Protein AF-A0A8J7NET3-F1 (afdb_monomer)

Structure (mmCIF, N/CA/C/O backbone):
data_AF-A0A8J7NET3-F1
#
_entry.id   AF-A0A8J7NET3-F1
#
loop_
_atom_site.group_PDB
_atom_site.id
_atom_site.type_symbol
_atom_site.label_atom_id
_atom_site.label_alt_id
_atom_site.label_comp_id
_atom_site.label_asym_id
_atom_site.label_entity_id
_atom_site.label_seq_id
_atom_site.pdbx_PDB_ins_code
_atom_site.Cartn_x
_atom_site.Cartn_y
_atom_site.Cartn_z
_atom_site.occupancy
_atom_site.B_iso_or_equiv
_atom_site.auth_seq_id
_atom_site.auth_comp_id
_atom_site.auth_asym_id
_atom_site.auth_atom_id
_atom_site.pdbx_PDB_model_num
ATOM 1 N N . MET A 1 1 ? -9.727 -15.137 14.826 1.00 57.31 1 MET A N 1
ATOM 2 C CA . MET A 1 1 ? -10.009 -14.041 15.788 1.00 57.31 1 MET A CA 1
ATOM 3 C C . MET A 1 1 ? -9.119 -14.088 17.029 1.00 57.31 1 MET A C 1
ATOM 5 O O . MET A 1 1 ? -8.784 -13.017 17.513 1.00 57.31 1 MET A O 1
ATOM 9 N N . SER A 1 2 ? -8.706 -15.264 17.526 1.00 64.56 2 SER A N 1
ATOM 10 C CA . SER A 1 2 ? -7.810 -15.388 18.693 1.00 64.56 2 SER A CA 1
ATOM 11 C C . SER A 1 2 ? -6.452 -14.696 18.502 1.00 64.56 2 SER A C 1
ATOM 13 O O . SER A 1 2 ? -6.032 -13.952 19.378 1.00 64.56 2 SER A O 1
ATOM 15 N N . GLU A 1 3 ? -5.810 -14.850 17.340 1.00 82.19 3 GLU A N 1
ATOM 16 C CA . GLU A 1 3 ? -4.492 -14.241 17.078 1.00 82.19 3 GLU A CA 1
ATOM 17 C C . GLU A 1 3 ? -4.538 -12.711 16.976 1.00 82.19 3 GLU A C 1
ATOM 19 O O . GLU A 1 3 ? -3.728 -12.021 17.588 1.00 82.19 3 GLU A O 1
ATOM 24 N N . LEU A 1 4 ? -5.524 -12.154 16.263 1.00 88.38 4 LEU A N 1
ATOM 25 C CA . LEU A 1 4 ? -5.682 -10.699 16.177 1.00 88.38 4 LEU A CA 1
ATOM 26 C C . LEU A 1 4 ? -6.038 -10.080 17.537 1.00 88.38 4 LEU A C 1
ATOM 28 O O . LEU A 1 4 ? -5.576 -8.988 17.847 1.00 88.38 4 LEU A O 1
ATOM 32 N N . GLY A 1 5 ? -6.819 -10.781 18.366 1.00 89.12 5 GLY A N 1
ATOM 33 C CA . GLY A 1 5 ? -7.100 -10.349 19.737 1.00 89.12 5 GLY A CA 1
ATOM 34 C C . GLY A 1 5 ? -5.826 -10.196 20.572 1.00 89.12 5 GLY A C 1
ATOM 35 O O . GLY A 1 5 ? -5.657 -9.175 21.234 1.00 89.12 5 GLY A O 1
ATOM 36 N N . GLU A 1 6 ? -4.901 -11.154 20.473 1.00 92.50 6 GLU A N 1
ATOM 37 C CA . GLU A 1 6 ? -3.599 -11.086 21.149 1.00 92.50 6 GLU A CA 1
ATOM 38 C C . GLU A 1 6 ? -2.708 -9.958 20.623 1.00 92.50 6 GLU A C 1
ATOM 40 O O . GLU A 1 6 ? -2.064 -9.265 21.410 1.00 92.50 6 GLU A O 1
ATOM 45 N N . LEU A 1 7 ? -2.690 -9.728 19.306 1.00 94.19 7 LEU A N 1
ATOM 46 C CA . LEU A 1 7 ? -1.947 -8.610 18.712 1.00 94.19 7 LEU A CA 1
ATOM 47 C C . LEU A 1 7 ? -2.470 -7.249 19.186 1.00 94.19 7 LEU A C 1
ATOM 49 O O . LEU A 1 7 ? -1.697 -6.297 19.290 1.00 94.19 7 LEU A O 1
ATOM 53 N N . LEU A 1 8 ? -3.772 -7.166 19.474 1.00 96.00 8 LEU A N 1
ATOM 54 C CA . LEU A 1 8 ? -4.457 -5.928 19.827 1.00 96.00 8 LEU A CA 1
ATOM 55 C C . LEU A 1 8 ? -4.594 -5.684 21.336 1.00 96.00 8 LEU A C 1
ATOM 57 O O . LEU A 1 8 ? -5.136 -4.650 21.720 1.00 96.00 8 LEU A O 1
ATOM 61 N N . LYS A 1 9 ? -4.119 -6.595 22.194 1.00 94.31 9 LYS A N 1
ATOM 62 C CA . LYS A 1 9 ? -4.358 -6.535 23.649 1.00 94.31 9 LYS A CA 1
ATOM 63 C C . LYS A 1 9 ? -3.822 -5.277 24.333 1.00 94.31 9 LYS A C 1
ATOM 65 O O . LYS A 1 9 ? -4.380 -4.852 25.339 1.00 94.31 9 LYS A O 1
ATOM 70 N N . ASP A 1 10 ? -2.778 -4.682 23.761 1.00 93.81 10 ASP A N 1
ATOM 71 C CA . ASP A 1 10 ? -2.134 -3.476 24.287 1.00 93.81 10 ASP A CA 1
ATOM 72 C C . ASP A 1 10 ? -2.813 -2.183 23.790 1.00 93.81 10 ASP A C 1
ATOM 74 O O . ASP A 1 10 ? -2.513 -1.096 24.279 1.00 93.81 10 ASP A O 1
ATOM 78 N N . TYR A 1 11 ? -3.730 -2.277 22.819 1.00 96.38 11 TYR A N 1
ATOM 79 C CA . TYR A 1 11 ? -4.387 -1.117 22.222 1.00 96.38 11 TYR A CA 1
ATOM 80 C C . TYR A 1 11 ? -5.758 -0.883 22.838 1.00 96.38 11 TYR A C 1
ATOM 82 O O . TYR A 1 11 ? -6.565 -1.796 23.035 1.00 96.38 11 TYR A O 1
ATOM 90 N N . LYS A 1 12 ? -6.060 0.391 23.086 1.00 92.38 12 LYS A N 1
ATOM 91 C CA . LYS A 1 12 ? -7.356 0.800 23.616 1.00 92.38 12 LYS A CA 1
ATOM 92 C C . LYS A 1 12 ? -8.470 0.415 22.641 1.00 92.38 12 LYS A C 1
ATOM 94 O O . LYS A 1 12 ? -8.508 0.885 21.503 1.00 92.38 12 LYS A O 1
ATOM 99 N N . LYS A 1 13 ? -9.405 -0.394 23.137 1.00 94.50 13 LYS A N 1
ATOM 100 C CA . LYS A 1 13 ? -10.637 -0.757 22.440 1.00 94.50 13 LYS A CA 1
ATOM 101 C C . LYS A 1 13 ? -11.716 0.300 22.678 1.00 94.50 13 LYS A C 1
ATOM 103 O O . LYS A 1 13 ? -12.070 0.598 23.816 1.00 94.50 13 LYS A O 1
ATOM 108 N N . GLU A 1 14 ? -12.261 0.826 21.595 1.00 94.88 14 GLU A N 1
ATOM 109 C CA . GLU A 1 14 ? -13.412 1.726 21.542 1.00 94.88 14 GLU A CA 1
ATOM 110 C C . GLU A 1 14 ? -14.514 1.104 20.656 1.00 94.88 14 GLU A C 1
ATOM 112 O O . GLU A 1 14 ? -14.399 -0.034 20.194 1.00 94.88 14 GLU A O 1
ATOM 117 N N . GLY A 1 15 ? -15.596 1.845 20.404 1.00 93.56 15 GLY A N 1
ATOM 118 C CA . GLY A 1 15 ? -16.662 1.421 19.494 1.00 93.56 15 GLY A CA 1
ATOM 119 C C . GLY A 1 15 ? -17.705 0.507 20.140 1.00 93.56 15 GLY A C 1
ATOM 120 O O . GLY A 1 15 ? -18.012 0.623 21.325 1.00 93.56 15 GLY A O 1
ATOM 121 N N . THR A 1 16 ? -18.301 -0.369 19.334 1.00 94.19 16 THR A N 1
ATOM 122 C CA . THR A 1 16 ? -19.395 -1.260 19.761 1.00 94.19 16 THR A CA 1
ATOM 123 C C . THR A 1 16 ? -18.945 -2.719 19.772 1.00 94.19 16 THR A C 1
ATOM 125 O O . THR A 1 16 ? -17.834 -3.041 19.358 1.00 94.19 16 THR A O 1
ATOM 128 N N . ARG A 1 17 ? -19.812 -3.631 20.231 1.00 93.75 17 ARG A N 1
ATOM 129 C CA . ARG A 1 17 ? -19.544 -5.075 20.163 1.00 93.75 17 ARG A CA 1
ATOM 130 C C . ARG A 1 17 ? -19.346 -5.561 18.723 1.00 93.75 17 ARG A C 1
ATOM 132 O O . ARG A 1 17 ? -18.434 -6.348 18.491 1.00 93.75 17 ARG A O 1
ATOM 139 N N . ASP A 1 18 ? -20.180 -5.088 17.799 1.00 96.81 18 ASP A N 1
ATOM 140 C CA . ASP A 1 18 ? -20.152 -5.506 16.390 1.00 96.81 18 ASP A CA 1
ATOM 141 C C . ASP A 1 18 ? -19.082 -4.757 15.589 1.00 96.81 18 ASP A C 1
ATOM 143 O O . ASP A 1 18 ? -18.575 -5.264 14.592 1.00 96.81 18 ASP A O 1
ATOM 147 N N . PHE A 1 19 ? -18.717 -3.556 16.045 1.00 97.69 19 PHE A N 1
ATOM 148 C CA . PHE A 1 19 ? -17.699 -2.707 15.430 1.00 97.69 19 PHE A CA 1
ATOM 149 C C . PHE A 1 19 ? -16.679 -2.248 16.473 1.00 97.69 19 PHE A C 1
ATOM 151 O O . PHE A 1 19 ? -16.684 -1.068 16.854 1.00 97.69 19 PHE A O 1
ATOM 158 N N . PRO A 1 20 ? -15.850 -3.165 17.003 1.00 97.31 20 PRO A N 1
ATOM 159 C CA . PRO A 1 20 ? -14.773 -2.787 17.898 1.00 97.31 20 PRO A CA 1
ATOM 160 C C . PRO A 1 20 ? -13.723 -1.988 17.126 1.00 97.31 20 PRO A C 1
ATOM 162 O O . PRO A 1 20 ? -13.303 -2.385 16.039 1.00 97.31 20 PRO A O 1
ATOM 165 N N . LEU A 1 21 ? -13.298 -0.868 17.700 1.00 97.81 21 LEU A N 1
ATOM 166 C CA . LEU A 1 21 ? -12.353 0.064 17.100 1.00 97.81 21 LEU A CA 1
ATOM 167 C C . LEU A 1 21 ? -11.065 0.109 17.914 1.00 97.81 21 LEU A C 1
ATOM 169 O O . LEU A 1 21 ? -11.107 0.278 19.129 1.00 97.81 21 LEU A O 1
ATOM 173 N N . TYR A 1 22 ? -9.929 0.005 17.235 1.00 98.12 22 TYR A N 1
ATOM 174 C CA . TYR A 1 22 ? -8.600 0.071 17.830 1.00 98.12 22 TYR A CA 1
ATOM 175 C C . TYR A 1 22 ? -7.798 1.185 17.165 1.00 98.12 22 TYR A C 1
ATOM 177 O O . TYR A 1 22 ? -7.612 1.200 15.944 1.00 98.12 22 TYR A O 1
ATOM 185 N N . LYS A 1 23 ? -7.314 2.124 17.980 1.00 97.25 23 LYS A N 1
ATOM 186 C CA . LYS A 1 23 ? -6.399 3.180 17.539 1.00 97.25 23 LYS A CA 1
ATOM 187 C C . LYS A 1 23 ? -4.974 2.675 17.677 1.00 97.25 23 LYS 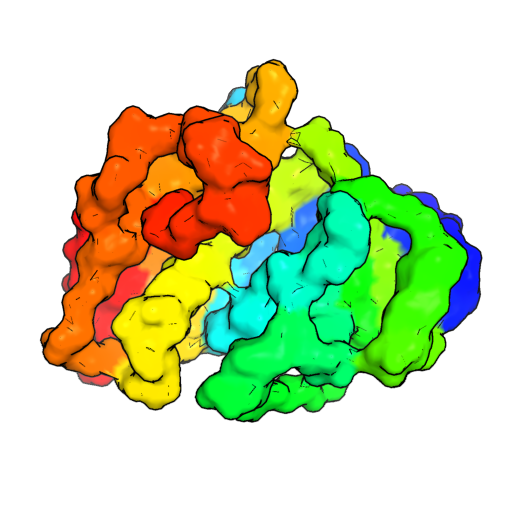A C 1
ATOM 189 O O . LYS A 1 23 ? -4.555 2.330 18.776 1.00 97.25 23 LYS A O 1
ATOM 194 N N . LEU A 1 24 ? -4.266 2.620 16.557 1.00 98.00 24 LEU A N 1
ATOM 195 C CA . LEU A 1 24 ? -2.878 2.189 16.488 1.00 98.00 24 LEU A CA 1
ATOM 196 C C . LEU A 1 24 ? -2.012 3.443 16.341 1.00 98.00 24 LEU A C 1
ATOM 198 O O . LEU A 1 24 ? -2.276 4.270 15.467 1.00 98.00 24 LEU A O 1
ATOM 202 N N . ASP A 1 25 ? -1.012 3.613 17.202 1.00 96.38 25 ASP A N 1
ATOM 203 C CA . ASP A 1 25 ? -0.261 4.870 17.345 1.00 96.38 25 ASP A CA 1
ATOM 204 C C . ASP A 1 25 ? 1.267 4.689 17.428 1.00 96.38 25 ASP A C 1
ATOM 206 O O . ASP A 1 25 ? 2.016 5.666 17.526 1.00 96.38 25 ASP A O 1
ATOM 210 N N . ASP A 1 26 ? 1.753 3.456 17.282 1.00 97.19 26 ASP A N 1
ATOM 211 C CA . ASP A 1 26 ? 3.167 3.095 17.291 1.00 97.19 26 ASP A CA 1
ATOM 212 C C . ASP A 1 26 ? 3.585 2.275 16.050 1.00 97.19 26 ASP A C 1
ATOM 214 O O . ASP A 1 26 ? 2.792 1.977 15.152 1.00 97.19 26 ASP A O 1
ATOM 218 N N . LEU A 1 27 ? 4.876 1.935 15.959 1.00 97.69 27 LEU A N 1
ATOM 219 C CA . LEU A 1 27 ? 5.413 1.157 14.835 1.00 97.69 27 LEU A CA 1
ATOM 220 C C . LEU A 1 27 ? 4.859 -0.279 14.812 1.00 97.69 27 LEU A C 1
ATOM 222 O O . LEU A 1 27 ? 4.496 -0.782 13.749 1.00 97.69 27 LEU A O 1
ATOM 226 N N . LYS A 1 28 ? 4.707 -0.923 15.977 1.00 97.81 28 LYS A N 1
ATOM 227 C CA . LYS A 1 28 ? 4.078 -2.252 16.078 1.00 97.81 28 LYS A CA 1
ATOM 228 C C . LYS A 1 28 ? 2.659 -2.221 15.497 1.00 97.81 28 LYS A C 1
ATOM 230 O O . LYS A 1 28 ? 2.288 -3.101 14.721 1.00 97.81 28 LYS A O 1
ATOM 235 N N . GLY A 1 29 ? 1.910 -1.163 15.785 1.00 98.25 29 GLY A N 1
ATOM 236 C CA . GLY A 1 29 ? 0.581 -0.908 15.253 1.00 98.25 29 GLY A CA 1
ATOM 237 C C . GLY A 1 29 ? 0.598 -0.692 13.744 1.00 98.25 29 GLY A C 1
ATOM 238 O O . GLY A 1 29 ? -0.251 -1.228 13.042 1.00 98.25 29 GLY A O 1
ATOM 239 N N . GLY A 1 30 ? 1.613 -0.002 13.215 1.00 98.38 30 GLY A N 1
ATOM 240 C CA . GLY A 1 30 ? 1.854 0.103 11.772 1.00 98.38 30 GLY A CA 1
ATOM 241 C C . GLY A 1 30 ? 2.031 -1.249 11.078 1.00 98.38 30 GLY A C 1
ATOM 242 O O . GLY A 1 30 ? 1.435 -1.469 10.024 1.00 98.38 30 GLY A O 1
ATOM 243 N N . LYS A 1 31 ? 2.785 -2.177 11.685 1.00 98.62 31 LYS A N 1
ATOM 244 C CA . LYS A 1 31 ? 2.931 -3.557 11.186 1.00 98.62 31 LYS A CA 1
ATOM 245 C C . LYS A 1 31 ? 1.591 -4.295 11.191 1.00 98.62 31 LYS A C 1
ATOM 247 O O . LYS A 1 31 ? 1.203 -4.838 10.160 1.00 98.62 31 LYS A O 1
ATOM 252 N N . ILE A 1 32 ? 0.873 -4.271 12.318 1.00 98.44 32 ILE A N 1
ATOM 253 C CA . ILE A 1 32 ? -0.446 -4.916 12.446 1.00 98.44 32 ILE A CA 1
ATOM 254 C C . ILE A 1 32 ? -1.412 -4.356 11.399 1.00 98.44 32 ILE A C 1
ATOM 256 O O . ILE A 1 32 ? -2.081 -5.121 10.714 1.00 98.44 32 ILE A O 1
ATOM 260 N N . PHE A 1 33 ? -1.460 -3.031 11.238 1.00 98.62 33 PHE A N 1
ATOM 261 C CA . PHE A 1 33 ? -2.313 -2.366 10.257 1.00 98.62 33 PHE A CA 1
ATOM 262 C C . PHE A 1 33 ? -1.985 -2.801 8.826 1.00 98.62 33 PHE A C 1
ATOM 264 O O . PHE A 1 33 ? -2.896 -3.111 8.060 1.00 98.62 33 PHE A O 1
ATOM 271 N N . ALA A 1 34 ? -0.698 -2.844 8.467 1.00 98.69 34 ALA A N 1
ATOM 272 C CA . ALA A 1 34 ? -0.249 -3.234 7.136 1.00 98.69 34 ALA A CA 1
ATOM 273 C C . ALA A 1 34 ? -0.624 -4.691 6.815 1.00 98.69 34 ALA A C 1
ATOM 275 O O . ALA A 1 34 ? -1.251 -4.951 5.788 1.00 98.69 34 ALA A O 1
ATOM 276 N N . GLU A 1 35 ? -0.323 -5.634 7.711 1.00 98.44 35 GLU A N 1
ATOM 277 C CA . GLU A 1 35 ? -0.675 -7.050 7.529 1.00 98.44 35 GLU A CA 1
ATOM 278 C C . GLU A 1 35 ? -2.192 -7.264 7.515 1.00 98.44 35 GLU A C 1
ATOM 280 O O . GLU A 1 35 ? -2.709 -7.959 6.641 1.00 98.44 35 GLU A O 1
ATOM 285 N N . ALA A 1 36 ? -2.931 -6.599 8.406 1.00 98.19 36 ALA A N 1
ATOM 286 C CA . ALA A 1 36 ? -4.389 -6.651 8.423 1.00 98.19 36 ALA A CA 1
ATOM 287 C C . ALA A 1 36 ? -5.004 -6.082 7.138 1.00 98.19 36 ALA A C 1
ATOM 289 O O . ALA A 1 36 ? -5.974 -6.635 6.619 1.00 98.19 36 ALA A O 1
ATOM 290 N N . SER A 1 37 ? -4.421 -5.015 6.579 1.00 98.44 37 SER A N 1
ATOM 291 C CA . SER A 1 37 ? -4.876 -4.451 5.307 1.00 98.44 37 SER A CA 1
ATOM 292 C C . SER A 1 37 ? -4.663 -5.417 4.137 1.00 98.44 37 SER A C 1
ATOM 294 O O . SER A 1 37 ? -5.451 -5.414 3.201 1.00 98.44 37 SER A O 1
ATOM 296 N N . MET A 1 38 ? -3.673 -6.306 4.242 1.00 98.19 38 MET A N 1
ATOM 297 C CA . MET A 1 38 ? -3.409 -7.427 3.334 1.00 98.19 38 MET A CA 1
ATOM 298 C C . MET A 1 38 ? -4.197 -8.701 3.694 1.00 98.19 38 MET A C 1
ATOM 300 O O . MET A 1 38 ? -3.914 -9.778 3.173 1.00 98.19 38 MET A O 1
ATOM 304 N N . GLY A 1 39 ? -5.153 -8.624 4.627 1.00 96.56 39 GLY A N 1
ATOM 305 C CA . GLY A 1 39 ? -5.916 -9.782 5.100 1.00 96.56 39 GLY A CA 1
ATOM 306 C C . GLY A 1 39 ? -5.062 -10.876 5.742 1.00 96.56 39 GLY A C 1
ATOM 307 O O . GLY A 1 39 ? -5.468 -12.033 5.737 1.00 96.56 39 GLY A O 1
ATOM 308 N N . PHE A 1 40 ? -3.880 -10.523 6.258 1.00 95.88 40 PHE A N 1
ATOM 309 C CA . PHE A 1 40 ? -2.856 -11.443 6.766 1.00 95.88 40 PHE A CA 1
ATOM 310 C C . PHE A 1 40 ? -2.333 -12.465 5.737 1.00 95.88 40 PHE A C 1
ATOM 312 O O . PHE A 1 40 ? -1.669 -13.429 6.108 1.00 95.88 40 PHE A O 1
ATOM 319 N N . LEU A 1 41 ? -2.565 -12.234 4.438 1.00 95.94 41 LEU A N 1
ATOM 320 C CA . LEU A 1 41 ? -1.942 -12.994 3.341 1.00 95.94 41 LEU A CA 1
ATOM 321 C C . LEU A 1 41 ? -0.561 -12.441 2.945 1.00 95.94 41 LEU A C 1
ATOM 323 O O . LEU A 1 41 ? 0.164 -13.041 2.142 1.00 95.94 41 LEU A O 1
ATOM 327 N N . GLY A 1 42 ? -0.205 -11.288 3.511 1.00 96.94 42 GLY A N 1
ATOM 328 C CA . GLY A 1 42 ? 1.115 -10.687 3.435 1.00 96.94 42 GLY A CA 1
ATOM 329 C C . GLY A 1 42 ? 1.751 -10.570 4.816 1.00 96.94 42 GLY A C 1
ATOM 330 O O . GLY A 1 42 ? 1.064 -10.351 5.813 1.00 96.94 42 GLY A O 1
ATOM 331 N N . HIS A 1 43 ? 3.072 -10.688 4.850 1.00 98.44 43 HIS A N 1
ATOM 332 C CA . HIS A 1 43 ? 3.895 -10.516 6.036 1.00 98.44 43 HIS A CA 1
ATOM 333 C C . HIS A 1 43 ? 4.753 -9.260 5.907 1.00 98.44 43 HIS A C 1
ATOM 335 O O . HIS A 1 43 ? 5.314 -8.995 4.836 1.00 98.44 43 HIS A O 1
ATOM 341 N N . VAL A 1 44 ? 4.852 -8.496 6.995 1.00 98.69 44 VAL A N 1
ATOM 342 C CA . VAL A 1 44 ? 5.637 -7.263 7.064 1.00 98.69 44 VAL A CA 1
ATOM 343 C C . VAL A 1 44 ? 6.662 -7.367 8.176 1.00 98.69 44 VAL A C 1
ATOM 345 O O . VAL A 1 44 ? 6.296 -7.538 9.333 1.00 98.69 44 VAL A O 1
ATOM 348 N N . ASP A 1 45 ? 7.925 -7.147 7.834 1.00 98.56 45 ASP A N 1
ATOM 349 C CA . ASP A 1 45 ? 9.007 -6.942 8.793 1.00 98.56 45 ASP A CA 1
ATOM 350 C C . ASP A 1 45 ? 9.528 -5.515 8.695 1.00 98.56 45 ASP A C 1
ATOM 352 O O . ASP A 1 45 ? 9.464 -4.877 7.640 1.00 98.56 45 ASP A O 1
ATOM 356 N N . TYR A 1 46 ? 10.097 -5.011 9.786 1.00 98.56 46 TYR A N 1
ATOM 357 C CA . TYR A 1 46 ? 10.789 -3.733 9.760 1.00 98.56 46 TYR A CA 1
ATOM 358 C C . TYR A 1 46 ? 12.014 -3.723 10.670 1.00 98.56 46 TYR A C 1
ATOM 360 O O . TYR A 1 46 ? 12.077 -4.414 11.684 1.00 98.56 46 TYR A O 1
ATOM 368 N N . TYR A 1 47 ? 12.992 -2.905 10.295 1.00 97.50 47 TYR A N 1
ATOM 369 C CA . TYR A 1 47 ? 14.206 -2.660 11.063 1.00 97.50 47 TYR A CA 1
ATOM 370 C C . TYR A 1 47 ? 14.479 -1.159 11.111 1.00 97.50 47 TYR A C 1
ATOM 372 O O . TYR A 1 47 ? 14.377 -0.482 10.086 1.00 97.50 47 TYR A O 1
ATOM 380 N N . VAL A 1 48 ? 14.822 -0.653 12.295 1.00 98.00 48 VAL A N 1
ATOM 381 C CA . VAL A 1 48 ? 15.186 0.751 12.516 1.00 98.00 48 VAL A CA 1
ATOM 382 C C . VAL A 1 48 ? 16.686 0.836 12.782 1.00 98.00 48 VAL A C 1
ATOM 384 O O . VAL A 1 48 ? 17.197 0.144 13.661 1.00 98.00 48 VAL A O 1
ATOM 387 N N . SER A 1 49 ? 17.378 1.695 12.035 1.00 96.50 49 SER A N 1
ATOM 388 C CA . SER A 1 49 ? 18.803 1.986 12.211 1.00 96.50 49 SER A CA 1
ATOM 389 C C . SER A 1 49 ? 19.009 3.491 12.276 1.00 96.50 49 SER A C 1
ATOM 391 O O . SER A 1 49 ? 18.831 4.193 11.281 1.00 96.50 49 SER A O 1
ATOM 393 N N . GLY A 1 50 ? 19.332 4.007 13.463 1.00 95.19 50 GLY A N 1
ATOM 394 C CA . GLY A 1 50 ? 19.403 5.447 13.695 1.00 95.19 50 GLY A CA 1
ATOM 395 C C . GLY A 1 50 ? 18.086 6.132 13.323 1.00 95.19 50 GLY A C 1
ATOM 396 O O . GLY A 1 50 ? 17.072 5.944 13.989 1.00 95.19 50 GLY A O 1
ATOM 397 N N . ASN A 1 51 ? 18.115 6.916 12.247 1.00 94.81 51 ASN A N 1
ATOM 398 C CA . ASN A 1 51 ? 16.984 7.704 11.760 1.00 94.81 51 ASN A CA 1
ATOM 399 C C . ASN A 1 51 ? 16.340 7.134 10.482 1.00 94.81 51 ASN A C 1
ATOM 401 O O . ASN A 1 51 ? 15.575 7.809 9.796 1.00 94.81 51 ASN A O 1
ATOM 405 N N . GLU A 1 52 ? 16.674 5.897 10.131 1.00 97.00 52 GLU A N 1
ATOM 406 C CA . GLU A 1 52 ? 16.126 5.204 8.975 1.00 97.00 52 GLU A CA 1
ATOM 407 C C . GLU A 1 52 ? 15.297 4.001 9.414 1.00 97.00 52 GLU A C 1
ATOM 409 O O . GLU A 1 52 ? 15.615 3.313 10.387 1.00 97.00 52 GLU A O 1
ATOM 414 N N . ILE A 1 53 ? 14.242 3.722 8.656 1.00 98.38 53 ILE A N 1
ATOM 415 C CA . ILE A 1 53 ? 13.438 2.513 8.756 1.00 98.38 53 ILE A CA 1
ATOM 416 C C . ILE A 1 53 ? 13.461 1.781 7.417 1.00 98.38 53 ILE A C 1
ATOM 418 O O . ILE A 1 53 ? 13.231 2.363 6.356 1.00 98.38 53 ILE A O 1
ATOM 422 N N . THR A 1 54 ? 13.741 0.484 7.468 1.00 98.75 54 THR A N 1
ATOM 423 C CA . THR A 1 54 ? 13.596 -0.424 6.331 1.00 98.75 54 THR A CA 1
ATOM 424 C C . THR A 1 54 ? 12.383 -1.301 6.571 1.00 98.75 54 THR A C 1
ATOM 426 O O . THR A 1 54 ? 12.335 -2.000 7.579 1.00 98.75 54 THR A O 1
ATOM 429 N N . VAL A 1 55 ? 11.436 -1.288 5.639 1.00 98.88 55 VAL A N 1
ATOM 430 C CA . VAL A 1 55 ? 10.235 -2.125 5.657 1.00 98.88 55 VAL A CA 1
ATOM 431 C C . VAL A 1 55 ? 10.370 -3.184 4.577 1.00 98.88 55 VAL A C 1
ATOM 433 O O . VAL A 1 55 ? 10.659 -2.869 3.421 1.00 98.88 55 VAL A O 1
ATOM 436 N N . LYS A 1 56 ? 10.184 -4.444 4.962 1.00 98.88 56 LYS A N 1
ATOM 437 C CA . LYS A 1 56 ? 10.155 -5.592 4.061 1.00 98.88 56 LYS A CA 1
ATOM 438 C C . LYS A 1 56 ? 8.737 -6.129 4.003 1.00 98.88 56 LYS A C 1
ATOM 440 O O . LYS A 1 56 ? 8.063 -6.220 5.025 1.00 98.88 56 LYS A O 1
ATOM 445 N N . THR A 1 57 ? 8.285 -6.498 2.817 1.00 98.88 57 THR A N 1
ATOM 446 C CA . THR A 1 57 ? 6.952 -7.068 2.612 1.00 98.88 57 THR A CA 1
ATOM 447 C C . THR A 1 57 ? 7.074 -8.311 1.756 1.00 98.88 57 THR A C 1
ATOM 449 O O . THR A 1 57 ? 7.861 -8.332 0.815 1.00 98.88 57 THR A O 1
ATOM 452 N N . SER A 1 58 ? 6.320 -9.352 2.091 1.00 98.69 58 SER A N 1
ATOM 453 C CA . SER A 1 58 ? 6.219 -10.575 1.294 1.00 98.69 58 SER A CA 1
ATOM 454 C C . SER A 1 58 ? 4.766 -11.023 1.229 1.00 98.69 58 SER A C 1
ATOM 456 O O . SER A 1 58 ? 4.059 -10.971 2.230 1.00 98.69 58 SER A O 1
ATOM 458 N N . ILE A 1 59 ? 4.302 -11.416 0.047 1.00 98.44 59 ILE A N 1
ATOM 459 C CA . ILE A 1 59 ? 2.899 -11.714 -0.234 1.00 98.44 59 ILE A CA 1
ATOM 460 C C . ILE A 1 59 ? 2.823 -12.972 -1.098 1.00 98.44 59 ILE A C 1
ATOM 462 O O . ILE A 1 59 ? 3.494 -13.057 -2.127 1.00 98.44 59 ILE A O 1
ATOM 466 N N . LYS A 1 60 ? 1.994 -13.938 -0.684 1.00 92.62 60 LYS A N 1
ATOM 467 C CA . LYS A 1 60 ? 1.785 -15.208 -1.408 1.00 92.62 60 LYS A CA 1
ATOM 468 C C . LYS A 1 60 ? 0.586 -15.198 -2.354 1.00 92.62 60 LYS A C 1
ATOM 470 O O . LYS A 1 60 ? 0.542 -15.999 -3.270 1.00 92.62 60 LYS A O 1
ATOM 475 N N . GLU A 1 61 ? -0.370 -14.298 -2.149 1.00 96.38 61 GLU A N 1
ATOM 476 C CA . GLU A 1 61 ? -1.512 -14.108 -3.054 1.00 96.38 61 GLU A CA 1
ATOM 477 C C . GLU A 1 61 ? -1.596 -12.634 -3.469 1.00 96.38 61 GLU A C 1
ATOM 479 O O . GLU A 1 61 ? -2.470 -11.900 -3.001 1.00 96.38 61 GLU A O 1
ATOM 484 N N . PRO A 1 62 ? -0.649 -12.142 -4.291 1.00 97.94 62 PRO A N 1
ATOM 485 C CA . PRO A 1 62 ? -0.410 -10.709 -4.437 1.00 97.94 62 PRO A CA 1
ATOM 486 C C . PRO A 1 62 ? -1.609 -9.937 -4.974 1.00 97.94 62 PRO A C 1
ATOM 488 O O . PRO A 1 62 ? -1.925 -8.866 -4.464 1.00 97.94 62 PRO A O 1
ATOM 491 N N . VAL A 1 63 ? -2.323 -10.490 -5.955 1.00 97.94 63 VAL A N 1
ATOM 492 C CA . VAL A 1 63 ? -3.482 -9.821 -6.561 1.00 97.94 63 VAL A CA 1
ATOM 493 C C . VAL A 1 63 ? -4.623 -9.659 -5.548 1.00 97.94 63 VAL A C 1
ATOM 495 O O . VAL A 1 63 ? -5.139 -8.553 -5.375 1.00 97.94 63 VAL A O 1
ATOM 498 N N . LEU A 1 64 ? -4.985 -10.729 -4.833 1.00 97.81 64 LEU A N 1
ATOM 499 C CA . LEU A 1 64 ? -6.037 -10.689 -3.816 1.00 97.81 64 LEU A CA 1
ATOM 500 C C . LEU A 1 64 ? -5.630 -9.808 -2.628 1.00 97.81 64 LEU A C 1
ATOM 502 O O . LEU A 1 64 ? -6.365 -8.900 -2.238 1.00 97.81 64 LEU A O 1
ATOM 506 N N . SER A 1 65 ? -4.438 -10.055 -2.088 1.00 98.12 65 SER A N 1
ATOM 507 C CA . SER A 1 65 ? -3.900 -9.366 -0.919 1.00 98.12 65 SER A CA 1
ATOM 508 C C . SER A 1 65 ? -3.719 -7.874 -1.160 1.00 98.12 65 SER A C 1
ATOM 510 O O . SER A 1 65 ? -4.194 -7.061 -0.372 1.00 98.12 65 SER A O 1
ATOM 512 N N . ALA A 1 66 ? -3.071 -7.493 -2.260 1.00 98.31 66 ALA A N 1
ATOM 513 C CA . ALA A 1 66 ? -2.738 -6.102 -2.516 1.00 98.31 66 ALA A CA 1
ATOM 514 C C . ALA A 1 66 ? -3.912 -5.329 -3.137 1.00 98.31 66 ALA A C 1
ATOM 516 O O . ALA A 1 66 ? -4.316 -4.293 -2.621 1.00 98.31 66 ALA A O 1
ATOM 517 N N . LEU A 1 67 ? -4.527 -5.826 -4.215 1.00 98.19 67 LEU A N 1
ATOM 518 C CA . LEU A 1 67 ? -5.570 -5.071 -4.928 1.00 98.19 67 LEU A CA 1
ATOM 519 C C . LEU A 1 67 ? -6.966 -5.296 -4.343 1.00 98.19 67 LEU A C 1
ATOM 521 O O . LEU A 1 67 ? -7.755 -4.349 -4.225 1.00 98.19 67 LEU A O 1
ATOM 525 N N . GLY A 1 68 ? -7.270 -6.530 -3.938 1.00 97.62 68 GLY A N 1
ATOM 526 C CA . GLY A 1 68 ? -8.547 -6.883 -3.316 1.00 97.62 68 GLY A CA 1
ATOM 527 C C . GLY A 1 68 ? -8.718 -6.305 -1.912 1.00 97.62 68 GLY A C 1
ATOM 528 O O . GLY A 1 68 ? -9.834 -5.937 -1.547 1.00 97.62 68 GLY A O 1
ATOM 529 N N . MET A 1 69 ? -7.621 -6.169 -1.156 1.00 98.12 69 MET A N 1
ATOM 530 C CA . MET A 1 69 ? -7.664 -5.772 0.256 1.00 98.12 69 MET A CA 1
ATOM 531 C C . MET A 1 69 ? -6.802 -4.543 0.563 1.00 98.12 69 MET A C 1
ATOM 533 O O . MET A 1 69 ? -7.365 -3.508 0.927 1.00 98.12 69 MET A O 1
ATOM 537 N N . GLN A 1 70 ? -5.480 -4.607 0.366 1.00 98.50 70 GLN A N 1
ATOM 538 C CA . GLN A 1 70 ? -4.540 -3.575 0.832 1.00 98.50 70 GLN A CA 1
ATOM 539 C C . GLN A 1 70 ? -4.836 -2.201 0.241 1.00 98.50 70 GLN A C 1
ATOM 541 O O . GLN A 1 70 ? -4.837 -1.217 0.984 1.00 98.50 70 GLN A O 1
ATOM 546 N N . LEU A 1 71 ? -5.176 -2.146 -1.051 1.00 97.25 71 LEU A N 1
ATOM 547 C CA . LEU A 1 71 ? -5.453 -0.911 -1.770 1.00 97.25 71 LEU A CA 1
ATOM 548 C C . LEU A 1 71 ? -6.446 -0.048 -0.998 1.00 97.25 71 LEU A C 1
ATOM 550 O O . LEU A 1 71 ? -7.542 -0.481 -0.629 1.00 97.25 71 LEU A O 1
ATOM 554 N N . ALA A 1 72 ? -6.053 1.204 -0.788 1.00 90.69 72 ALA A N 1
ATOM 555 C CA . ALA A 1 72 ? -6.886 2.263 -0.239 1.00 90.69 72 ALA A CA 1
ATOM 556 C C . ALA A 1 72 ? -7.937 2.690 -1.282 1.00 90.69 72 ALA A C 1
ATOM 558 O O . ALA A 1 72 ? -7.919 3.795 -1.811 1.00 90.69 72 ALA A O 1
ATOM 559 N N . GLY A 1 73 ? -8.819 1.764 -1.653 1.00 90.56 73 GLY A N 1
ATOM 560 C CA . GLY A 1 73 ? -9.723 1.893 -2.792 1.00 90.56 73 GLY A CA 1
ATOM 561 C C . GLY A 1 73 ? -11.140 2.345 -2.430 1.00 90.56 73 GLY A C 1
ATOM 562 O O . GLY A 1 73 ? -11.995 2.449 -3.311 1.00 90.56 73 GLY A O 1
ATOM 563 N N . TRP A 1 74 ? -11.413 2.581 -1.146 1.00 95.81 74 TRP A N 1
ATOM 564 C CA . TRP A 1 74 ? -12.706 3.044 -0.652 1.00 95.81 74 TRP A CA 1
ATOM 565 C C . TRP A 1 74 ? -12.531 4.347 0.128 1.00 95.81 74 TRP A C 1
ATOM 567 O O . TRP A 1 74 ? -12.037 4.357 1.250 1.00 95.81 74 TRP A O 1
ATOM 577 N N . SER A 1 75 ? -12.948 5.460 -0.472 1.00 93.38 75 SER A N 1
ATOM 578 C CA . SER A 1 75 ? -12.937 6.771 0.181 1.00 93.38 75 SER A CA 1
ATOM 579 C C . SER A 1 75 ? -14.163 6.971 1.073 1.00 93.38 75 SER A C 1
ATOM 581 O O . SER A 1 75 ? -15.291 6.725 0.645 1.00 93.38 75 SER A O 1
ATOM 583 N N . PHE A 1 76 ? -13.940 7.484 2.281 1.00 93.31 76 PHE A N 1
ATOM 584 C CA . PHE A 1 76 ? -14.971 7.894 3.231 1.00 93.31 76 PHE A CA 1
ATOM 585 C C . PHE A 1 76 ? -14.646 9.303 3.746 1.00 93.31 76 PHE A C 1
ATOM 587 O O . PHE A 1 76 ? -13.860 9.495 4.674 1.00 93.31 76 PHE A O 1
ATOM 594 N N . GLY A 1 77 ? -15.210 10.324 3.096 1.00 90.38 77 GLY A N 1
ATOM 595 C CA . GLY A 1 77 ? -14.837 11.714 3.362 1.00 90.38 77 GLY A CA 1
ATOM 596 C C . GLY A 1 77 ? -13.351 11.954 3.073 1.00 90.38 77 GLY A C 1
ATOM 597 O O . GLY A 1 77 ? -12.922 11.841 1.928 1.00 90.38 77 GLY A O 1
ATOM 598 N N . LYS A 1 78 ? -12.577 12.294 4.112 1.00 89.06 78 LYS A N 1
ATOM 599 C CA . LYS A 1 78 ? -11.111 12.444 4.036 1.00 89.06 78 LYS A CA 1
ATOM 600 C C . LYS A 1 78 ? -10.348 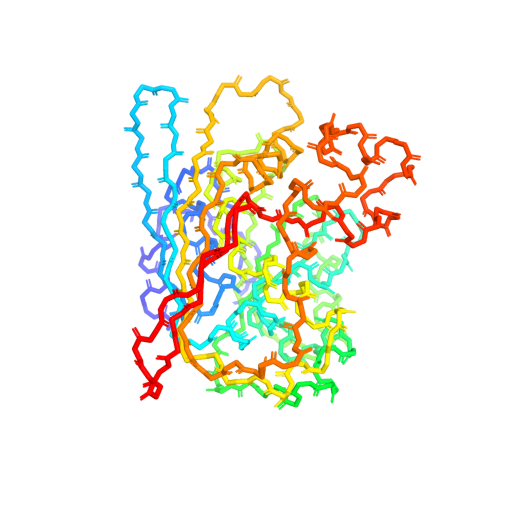11.174 4.422 1.00 89.06 78 LYS A C 1
ATOM 602 O O . LYS A 1 78 ? -9.141 11.127 4.217 1.00 89.06 78 LYS A O 1
ATOM 607 N N . ALA A 1 79 ? -11.029 10.176 4.981 1.00 93.56 79 ALA A N 1
ATOM 608 C CA . ALA A 1 79 ? -10.419 8.906 5.324 1.00 93.56 79 ALA A CA 1
ATOM 609 C C . ALA A 1 79 ? -10.409 7.956 4.125 1.00 93.56 79 ALA A C 1
ATOM 611 O O . ALA A 1 79 ? -11.278 7.995 3.247 1.00 93.56 79 ALA A O 1
ATOM 612 N N . MET A 1 80 ? -9.432 7.061 4.132 1.00 94.94 80 MET A N 1
ATOM 613 C CA . MET A 1 80 ? -9.308 5.977 3.174 1.00 94.94 80 MET A CA 1
ATOM 614 C C . MET A 1 80 ? -9.458 4.647 3.900 1.00 94.94 80 MET A C 1
ATOM 616 O O . MET A 1 80 ? -8.848 4.432 4.946 1.00 94.94 80 MET A O 1
ATOM 620 N N . ILE A 1 81 ? -10.271 3.761 3.333 1.00 97.69 81 ILE A N 1
ATOM 621 C CA . ILE A 1 81 ? -10.550 2.434 3.866 1.00 97.69 81 ILE A CA 1
ATOM 622 C C . ILE A 1 81 ? -9.856 1.394 2.981 1.00 97.69 81 ILE A C 1
ATOM 624 O O . ILE A 1 81 ? -10.061 1.340 1.763 1.00 97.69 81 ILE A O 1
ATOM 628 N N . SER A 1 82 ? -9.054 0.553 3.622 1.00 98.38 82 SER A N 1
ATOM 629 C CA . SER A 1 82 ? -8.458 -0.666 3.085 1.00 98.38 82 SER A CA 1
ATOM 630 C C . SER A 1 82 ? -8.859 -1.889 3.920 1.00 98.38 82 SER A C 1
ATOM 632 O O . SER A 1 82 ? -9.595 -1.789 4.905 1.00 98.38 82 SER A O 1
ATOM 634 N N . GLY A 1 83 ? -8.369 -3.061 3.525 1.00 98.06 83 GLY A N 1
ATOM 635 C CA . GLY A 1 83 ? -8.557 -4.322 4.232 1.00 98.06 83 GLY A CA 1
ATOM 636 C C . GLY A 1 83 ? -9.629 -5.237 3.630 1.00 98.06 83 GLY A C 1
ATOM 637 O O . GLY A 1 83 ? -10.326 -4.855 2.682 1.00 98.06 83 GLY A O 1
ATOM 638 N N . PRO A 1 84 ? -9.776 -6.453 4.194 1.00 97.56 84 PRO A N 1
ATOM 639 C CA . PRO A 1 84 ? -10.729 -7.478 3.758 1.00 97.56 84 PRO A CA 1
ATOM 640 C C . PRO A 1 84 ? -12.167 -6.991 3.587 1.00 97.56 84 PRO A C 1
ATOM 642 O O . PRO A 1 84 ? -12.907 -7.515 2.756 1.00 97.56 84 PRO A O 1
ATOM 645 N N . ILE A 1 85 ? -12.564 -5.950 4.327 1.00 97.31 85 ILE A N 1
ATOM 646 C CA . ILE A 1 85 ? -13.887 -5.329 4.224 1.00 97.31 85 ILE A CA 1
ATOM 647 C C . ILE A 1 85 ? -14.263 -4.946 2.780 1.00 97.31 85 ILE A C 1
ATOM 649 O O . ILE A 1 85 ? -15.434 -4.987 2.397 1.00 97.31 85 ILE A O 1
ATOM 653 N N . ARG A 1 86 ? -13.265 -4.606 1.953 1.00 97.81 86 ARG A N 1
ATOM 654 C CA . ARG A 1 86 ? -13.461 -4.199 0.560 1.00 97.81 86 ARG A CA 1
ATOM 655 C C . ARG A 1 86 ? -13.966 -5.332 -0.327 1.00 97.81 86 ARG A C 1
ATOM 657 O O . ARG A 1 86 ? -14.680 -5.032 -1.279 1.00 97.81 86 ARG A O 1
ATOM 664 N N . LEU A 1 87 ? -13.659 -6.593 -0.011 1.00 96.38 87 LEU A N 1
ATOM 665 C CA . LEU A 1 87 ? -14.185 -7.760 -0.733 1.00 96.38 87 LEU A CA 1
ATOM 666 C C . LEU A 1 87 ? -15.703 -7.884 -0.558 1.00 96.38 87 LEU A C 1
ATOM 668 O O . LEU A 1 87 ? -16.407 -8.236 -1.500 1.00 96.38 87 LEU A O 1
ATOM 672 N N . ILE A 1 88 ? -16.207 -7.535 0.630 1.00 95.69 88 ILE A N 1
ATOM 673 C CA . ILE A 1 88 ? -17.639 -7.557 0.954 1.00 95.69 88 ILE A CA 1
ATOM 674 C C . ILE A 1 88 ? -18.347 -6.384 0.268 1.00 95.69 88 ILE A C 1
ATOM 676 O O . ILE A 1 88 ? -19.320 -6.575 -0.455 1.00 95.69 88 ILE A O 1
ATOM 680 N N . ALA A 1 89 ? -17.821 -5.168 0.440 1.00 96.50 89 ALA A N 1
ATOM 681 C CA . ALA A 1 89 ? -18.418 -3.959 -0.131 1.00 96.50 89 ALA A CA 1
ATOM 682 C C . ALA A 1 89 ? -18.179 -3.795 -1.647 1.00 96.50 89 ALA A C 1
ATOM 684 O O . ALA A 1 89 ? -18.782 -2.925 -2.281 1.00 96.50 89 ALA A O 1
ATOM 685 N N . ARG A 1 90 ? -17.267 -4.587 -2.227 1.00 96.19 90 ARG A N 1
ATOM 686 C CA . ARG A 1 90 ? -16.788 -4.511 -3.618 1.00 96.19 90 ARG A CA 1
ATOM 687 C C . ARG A 1 90 ? -16.342 -3.097 -4.023 1.00 96.19 90 ARG A C 1
ATOM 689 O O . ARG A 1 90 ? -16.764 -2.570 -5.055 1.00 96.19 90 ARG A O 1
ATOM 696 N N . LYS A 1 91 ? -15.488 -2.455 -3.213 1.00 96.44 91 LYS A N 1
ATOM 697 C CA . LYS A 1 91 ? -15.013 -1.068 -3.433 1.00 96.44 91 LYS A CA 1
ATOM 698 C C . LYS A 1 91 ? -13.516 -0.991 -3.779 1.00 96.44 91 LYS A C 1
ATOM 700 O O . LYS A 1 91 ? -12.707 -1.477 -2.993 1.00 96.44 91 LYS A O 1
ATOM 705 N N . PRO A 1 92 ? -13.104 -0.385 -4.906 1.00 95.38 92 PRO A N 1
ATOM 706 C CA . PRO A 1 92 ? -13.932 0.147 -5.979 1.00 95.38 92 PRO A CA 1
ATOM 707 C C . PRO A 1 92 ? -14.401 -0.987 -6.901 1.00 95.38 92 PRO A C 1
ATOM 709 O O . PRO A 1 92 ? -13.670 -1.944 -7.158 1.00 95.38 92 PRO A O 1
ATOM 712 N N . LYS A 1 93 ? -15.618 -0.852 -7.434 1.00 95.12 93 LYS A N 1
ATOM 713 C CA . LYS A 1 93 ? -16.310 -1.908 -8.190 1.00 95.12 93 LYS A CA 1
ATOM 714 C C . LYS A 1 93 ? -15.494 -2.459 -9.366 1.00 95.12 93 LYS A C 1
ATOM 716 O O . LYS A 1 93 ? -15.476 -3.668 -9.574 1.00 95.12 93 LYS A O 1
ATOM 721 N N . PHE A 1 94 ? -14.767 -1.596 -10.082 1.00 94.12 94 PHE A N 1
ATOM 722 C CA . PHE A 1 94 ? -14.019 -1.996 -11.277 1.00 94.12 94 PHE A CA 1
ATOM 723 C C . PHE A 1 94 ? -12.943 -3.058 -11.002 1.00 94.12 94 PHE A C 1
ATOM 725 O O . PHE A 1 94 ? -12.689 -3.882 -11.873 1.00 94.12 94 PHE A O 1
ATOM 732 N N . ILE A 1 95 ? -12.329 -3.070 -9.812 1.00 95.50 95 ILE A N 1
ATOM 733 C CA . ILE A 1 95 ? -11.304 -4.064 -9.457 1.00 95.50 95 ILE A CA 1
ATOM 734 C C . ILE A 1 95 ? -11.939 -5.446 -9.337 1.00 95.50 95 ILE A C 1
ATOM 736 O O . ILE A 1 95 ? -11.475 -6.395 -9.959 1.00 95.50 95 ILE A O 1
ATOM 740 N N . PHE A 1 96 ? -13.034 -5.549 -8.585 1.00 95.12 96 PHE A N 1
ATOM 741 C CA . PHE A 1 96 ? -13.722 -6.821 -8.355 1.00 95.12 96 PHE A CA 1
ATOM 742 C C . PHE A 1 96 ? -14.431 -7.339 -9.603 1.00 95.12 96 PHE A C 1
ATOM 744 O O . PHE A 1 96 ? -14.594 -8.546 -9.752 1.00 95.12 96 PHE A O 1
ATOM 751 N N . ASP A 1 97 ? -14.847 -6.447 -10.500 1.00 92.50 97 ASP A N 1
ATOM 752 C CA . ASP A 1 97 ? -15.446 -6.838 -11.772 1.00 92.50 97 ASP A CA 1
ATOM 753 C C . ASP A 1 97 ? -14.370 -7.323 -12.770 1.00 92.50 97 ASP A C 1
ATOM 755 O O . ASP A 1 97 ? -14.569 -8.350 -13.415 1.00 92.50 97 ASP A O 1
ATOM 759 N N . LYS A 1 98 ? -13.208 -6.650 -12.857 1.00 94.00 98 LYS A N 1
ATOM 760 C CA . LYS A 1 98 ? -12.100 -7.046 -13.753 1.00 94.00 98 LYS A CA 1
ATOM 761 C C . LYS A 1 98 ? -11.373 -8.314 -13.308 1.00 94.00 98 LYS A C 1
ATOM 763 O O . LYS A 1 98 ? -11.042 -9.150 -14.140 1.00 94.00 98 LYS A O 1
ATOM 768 N N . LEU A 1 99 ? -11.097 -8.430 -12.011 1.00 94.62 99 LEU A N 1
ATOM 769 C CA . LEU A 1 99 ? -10.250 -9.490 -11.452 1.00 94.62 99 LEU A CA 1
ATOM 770 C C . LEU A 1 99 ? -11.051 -10.653 -10.867 1.00 94.62 99 LEU A C 1
ATOM 772 O O . LEU A 1 99 ? -10.460 -11.627 -10.415 1.00 94.62 99 LEU A O 1
ATOM 776 N N . ARG A 1 100 ? -12.388 -10.537 -10.834 1.00 92.44 100 ARG A N 1
ATOM 777 C CA . ARG A 1 100 ? -13.307 -11.556 -10.297 1.00 92.44 100 ARG A CA 1
ATOM 778 C C . ARG A 1 100 ? -12.895 -12.052 -8.905 1.00 92.44 100 ARG A C 1
ATOM 780 O O . ARG A 1 100 ? -13.004 -13.232 -8.599 1.00 92.44 100 ARG A O 1
ATOM 787 N N . LEU A 1 101 ? -12.403 -11.135 -8.069 1.00 92.56 101 LEU A N 1
ATOM 788 C CA . LEU A 1 101 ? -11.969 -11.457 -6.714 1.00 92.56 101 LEU A CA 1
ATOM 789 C C . LEU A 1 101 ? -13.181 -11.740 -5.829 1.00 92.56 101 LEU A C 1
ATOM 791 O O . LEU A 1 101 ? -14.141 -10.962 -5.799 1.00 92.56 101 LEU A O 1
ATOM 795 N N . GLU A 1 102 ? -13.088 -12.824 -5.072 1.00 89.44 102 GLU A N 1
ATOM 796 C CA . GLU A 1 102 ? -14.090 -13.262 -4.106 1.00 89.44 102 GLU A CA 1
ATOM 797 C C . GLU A 1 102 ? -13.499 -13.251 -2.695 1.00 89.44 102 GLU A C 1
ATOM 799 O O . GLU A 1 102 ? -12.283 -13.295 -2.517 1.00 89.44 102 GLU A O 1
ATOM 804 N N . ASN A 1 103 ? -14.358 -13.161 -1.678 1.00 88.12 103 ASN A N 1
ATOM 805 C CA . ASN A 1 103 ? -13.915 -13.250 -0.291 1.00 88.12 103 ASN A CA 1
ATOM 806 C C . ASN A 1 103 ? -13.697 -14.727 0.085 1.00 88.12 103 ASN A C 1
ATOM 808 O O . ASN A 1 103 ? -14.692 -15.450 0.166 1.00 88.12 103 ASN A O 1
ATOM 812 N N . PRO A 1 104 ? -12.471 -15.179 0.413 1.00 88.69 104 PRO A N 1
ATOM 813 C CA . PRO A 1 104 ? -12.222 -16.573 0.779 1.00 88.69 104 PRO A CA 1
ATOM 814 C C . PRO A 1 104 ? -12.599 -16.877 2.245 1.00 88.69 104 PRO A C 1
ATOM 816 O O . PRO A 1 104 ? -11.983 -17.714 2.897 1.00 88.69 104 PRO A O 1
ATOM 819 N N . GLY A 1 105 ? -13.598 -16.178 2.794 1.00 89.00 105 GLY A N 1
ATOM 820 C CA . GLY A 1 105 ? -14.025 -16.314 4.190 1.00 89.00 105 GLY A CA 1
ATOM 821 C C . GLY A 1 105 ? -13.143 -15.568 5.196 1.00 89.00 105 GLY A C 1
ATOM 822 O O . GLY A 1 105 ? -13.089 -15.950 6.365 1.00 89.00 105 GLY A O 1
ATOM 823 N N . LEU A 1 106 ? -12.449 -14.507 4.769 1.00 90.19 106 LEU A N 1
ATOM 824 C CA . LEU A 1 106 ? -11.615 -13.701 5.659 1.00 90.19 106 LEU A CA 1
ATOM 825 C C . LEU A 1 106 ? -12.466 -12.898 6.652 1.00 90.19 106 LEU A C 1
ATOM 827 O O . LEU A 1 106 ? -13.560 -12.433 6.307 1.00 90.19 106 LEU A O 1
ATOM 831 N N . PRO A 1 107 ? -11.962 -12.687 7.882 1.00 90.69 107 PRO A N 1
ATOM 832 C CA . PRO A 1 107 ? -12.651 -11.874 8.871 1.00 90.69 107 PRO A CA 1
ATOM 833 C C . PRO A 1 107 ? -12.833 -10.429 8.370 1.00 90.69 107 PRO A C 1
ATOM 835 O O . PRO A 1 107 ? -11.926 -9.875 7.742 1.00 90.69 107 PRO A O 1
ATOM 838 N N . PRO A 1 108 ? -13.978 -9.786 8.666 1.00 95.69 108 PRO A N 1
ATOM 839 C CA . PRO A 1 108 ? -14.244 -8.421 8.234 1.00 95.69 108 PRO A CA 1
ATOM 840 C C . PRO A 1 108 ? -13.372 -7.446 9.029 1.00 95.69 108 PRO A C 1
ATOM 842 O O . PRO A 1 108 ? -13.657 -7.119 10.180 1.00 95.69 108 PRO A O 1
ATOM 845 N N . ILE A 1 109 ? -12.282 -6.990 8.416 1.00 98.00 109 ILE A N 1
ATOM 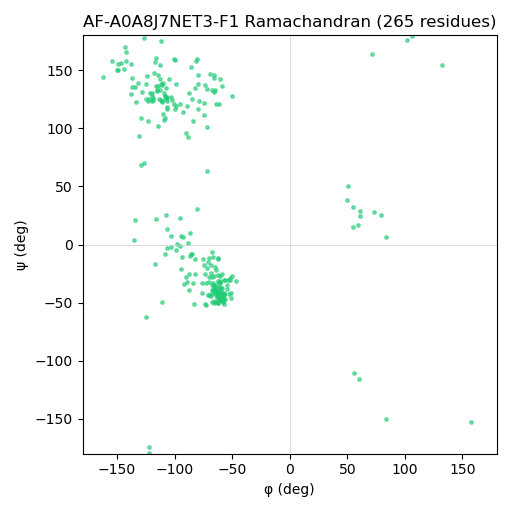846 C CA . ILE A 1 109 ? -11.372 -6.004 9.000 1.00 98.00 109 ILE A CA 1
ATOM 847 C C . ILE A 1 109 ? -11.359 -4.766 8.112 1.00 98.00 109 ILE A C 1
ATOM 849 O O . ILE A 1 109 ? -11.111 -4.864 6.907 1.00 98.00 109 ILE A O 1
ATOM 853 N N . ALA A 1 110 ? -11.631 -3.613 8.718 1.00 98.19 110 ALA A N 1
ATOM 854 C CA . ALA A 1 110 ? -11.539 -2.305 8.089 1.00 98.19 110 ALA A CA 1
ATOM 855 C C . ALA A 1 110 ? -10.304 -1.573 8.625 1.00 98.19 110 ALA A C 1
ATOM 857 O O . ALA A 1 110 ? -10.223 -1.263 9.812 1.00 98.19 110 ALA A O 1
ATOM 858 N N . CYS A 1 111 ? -9.353 -1.292 7.743 1.00 98.50 111 CYS A N 1
ATOM 859 C CA . CYS A 1 111 ? -8.153 -0.520 8.036 1.00 98.50 111 CYS A CA 1
ATOM 860 C C . CYS A 1 111 ? -8.373 0.910 7.540 1.00 98.50 111 CYS A C 1
ATOM 862 O O . CYS A 1 111 ? -8.574 1.119 6.347 1.00 98.50 111 CYS A O 1
ATOM 864 N N . ILE A 1 112 ? -8.377 1.885 8.444 1.00 98.00 112 ILE A N 1
ATOM 865 C CA . ILE A 1 112 ? -8.768 3.263 8.146 1.00 98.00 112 ILE A CA 1
ATOM 866 C C . ILE A 1 112 ? -7.608 4.212 8.414 1.00 98.00 112 ILE A C 1
ATOM 868 O O . ILE A 1 112 ? -7.079 4.281 9.523 1.00 98.00 112 ILE A O 1
ATOM 872 N N . GLU A 1 113 ? -7.236 4.961 7.385 1.00 95.75 113 GLU A N 1
ATOM 873 C CA . GLU A 1 113 ? -6.245 6.027 7.463 1.00 95.75 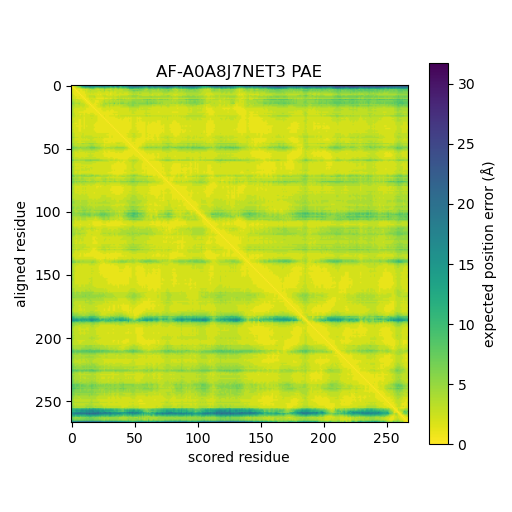113 GLU A CA 1
ATOM 874 C C . GLU A 1 113 ? -6.941 7.376 7.280 1.00 95.75 113 GLU A C 1
ATOM 876 O O . GLU A 1 113 ? -7.609 7.597 6.271 1.00 95.75 113 GLU A O 1
ATOM 881 N N . GLY A 1 114 ? -6.783 8.276 8.252 1.00 93.06 114 GLY A N 1
ATOM 882 C CA . GLY A 1 114 ? -7.355 9.625 8.211 1.00 93.06 114 GLY A CA 1
ATOM 883 C C . GLY A 1 114 ? -8.552 9.837 9.148 1.00 93.06 114 GLY A C 1
ATOM 884 O O . GLY A 1 114 ? -8.939 8.932 9.891 1.00 93.06 114 GLY A O 1
ATOM 885 N N . PRO A 1 115 ? -9.121 11.055 9.170 1.00 94.00 115 PRO A N 1
ATOM 886 C CA . PRO A 1 115 ? -10.155 11.436 10.129 1.00 94.00 115 PRO A CA 1
ATOM 887 C C . PRO A 1 115 ? -11.544 10.909 9.740 1.00 94.00 115 PRO A C 1
ATOM 889 O O . PRO A 1 115 ? -11.955 11.004 8.582 1.00 94.00 115 PRO A O 1
ATOM 892 N N . PHE A 1 116 ? -12.299 10.421 10.727 1.00 95.38 116 PHE A N 1
ATOM 893 C CA . PHE A 1 116 ? -13.678 9.955 10.562 1.00 95.38 116 PHE A CA 1
ATOM 894 C C . PHE A 1 116 ? -14.477 10.047 11.869 1.00 95.38 116 PHE A C 1
ATOM 896 O O . PHE A 1 116 ? -13.915 10.005 12.961 1.00 95.38 116 PHE A O 1
ATOM 903 N N . GLU A 1 117 ? -15.803 10.090 11.738 1.00 95.38 117 GLU A N 1
ATOM 904 C CA . GLU A 1 117 ? -16.749 9.981 12.851 1.00 95.38 117 GLU A CA 1
ATOM 905 C C . GLU A 1 117 ? -17.277 8.543 12.944 1.00 95.38 117 GLU A C 1
ATOM 907 O O . GLU A 1 117 ? -17.894 8.036 12.001 1.00 95.38 117 GLU A O 1
ATOM 912 N N . SER A 1 118 ? -17.039 7.866 14.071 1.00 93.88 118 SER A N 1
ATOM 913 C CA . SER A 1 118 ? -17.287 6.421 14.216 1.00 93.88 118 SER A CA 1
ATOM 914 C C . SER A 1 118 ? -18.744 6.011 13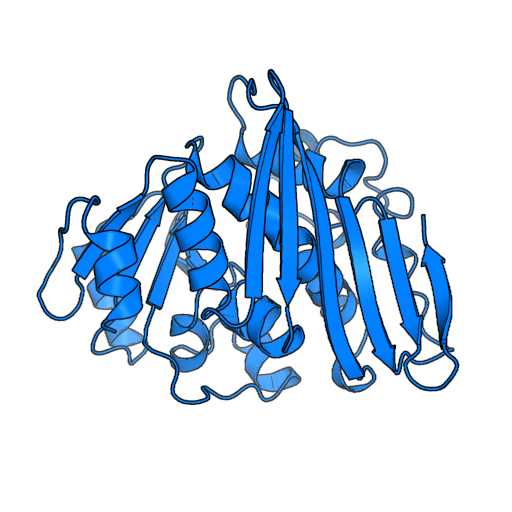.969 1.00 93.88 118 SER A C 1
ATOM 916 O O . SER A 1 118 ? -19.000 4.971 13.369 1.00 93.88 118 SER A O 1
ATOM 918 N N . ASN A 1 119 ? -19.717 6.818 14.397 1.00 94.62 119 ASN A N 1
ATOM 919 C CA . ASN A 1 119 ? -21.143 6.548 14.175 1.00 94.62 119 ASN A CA 1
ATOM 920 C C . ASN A 1 119 ? -21.536 6.647 12.690 1.00 94.62 119 ASN A C 1
ATOM 922 O O . ASN A 1 119 ? -22.317 5.824 12.207 1.00 94.62 119 ASN A O 1
ATOM 926 N N . ILE A 1 120 ? -20.985 7.623 11.962 1.00 96.75 120 ILE A N 1
ATOM 927 C CA . ILE A 1 120 ? -21.232 7.803 10.526 1.00 96.75 120 ILE A CA 1
ATOM 928 C C . ILE A 1 120 ? -20.558 6.674 9.742 1.00 96.75 120 ILE A C 1
ATOM 930 O O . ILE A 1 120 ? -21.191 6.078 8.872 1.00 96.75 120 ILE A O 1
ATOM 934 N N . LEU A 1 121 ? -19.320 6.324 10.102 1.00 96.94 121 LEU A N 1
ATOM 935 C CA . LEU A 1 121 ? -18.595 5.199 9.515 1.00 96.94 121 LEU A CA 1
ATOM 936 C C . LEU A 1 121 ? -19.376 3.888 9.669 1.00 96.94 121 LEU A C 1
ATOM 938 O O . LEU A 1 121 ? -19.606 3.191 8.689 1.00 96.94 121 LEU A O 1
ATOM 942 N N . VAL A 1 122 ? -19.828 3.552 10.882 1.00 96.88 122 VAL A N 1
ATOM 943 C CA . VAL A 1 122 ? -20.588 2.312 11.125 1.00 96.88 122 VAL A CA 1
ATOM 944 C C . VAL A 1 122 ? -21.873 2.269 10.295 1.00 96.88 122 VAL A C 1
ATOM 946 O O . VAL A 1 122 ? -22.236 1.212 9.777 1.00 96.88 122 VAL A O 1
ATOM 949 N N . LYS A 1 123 ? -22.558 3.408 10.127 1.00 97.06 123 LYS A N 1
ATOM 950 C CA . LYS A 1 123 ? -23.733 3.497 9.253 1.00 97.06 123 LYS A CA 1
ATOM 951 C C . LYS A 1 123 ? -23.372 3.211 7.790 1.00 97.06 123 LYS A C 1
ATOM 953 O O . LYS A 1 123 ? -24.082 2.440 7.150 1.00 97.06 123 LYS A O 1
ATOM 958 N N . ASP A 1 124 ? -22.278 3.781 7.286 1.00 97.25 124 ASP A N 1
ATOM 959 C CA . ASP A 1 124 ? -21.798 3.543 5.919 1.00 97.25 124 ASP A CA 1
ATOM 960 C C . ASP A 1 124 ? -21.409 2.074 5.692 1.00 97.25 124 ASP A C 1
ATOM 962 O O . ASP A 1 124 ? -21.849 1.461 4.718 1.00 97.25 124 ASP A O 1
ATOM 966 N N . LEU A 1 125 ? -20.687 1.456 6.634 1.00 97.44 125 LEU A N 1
ATOM 967 C CA . LEU A 1 125 ? -20.350 0.030 6.573 1.00 97.44 125 LEU A CA 1
ATOM 968 C C . LEU A 1 125 ? -21.619 -0.836 6.474 1.00 97.44 125 LEU A C 1
ATOM 970 O O . LEU A 1 125 ? -21.728 -1.675 5.577 1.00 97.44 125 LEU A O 1
ATOM 974 N N . LYS A 1 126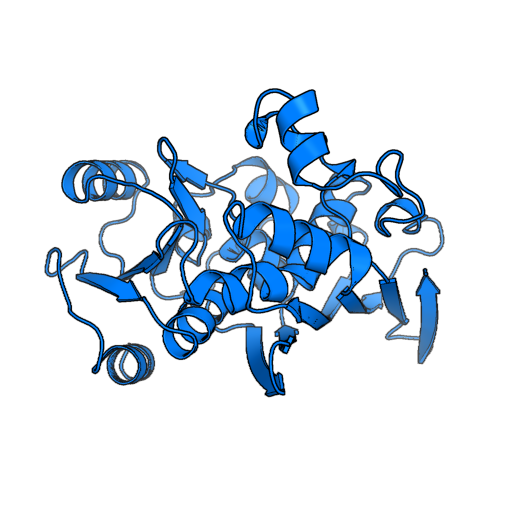 ? -22.625 -0.585 7.324 1.00 97.69 126 LYS A N 1
ATOM 975 C CA . LYS A 1 126 ? -23.908 -1.311 7.287 1.00 97.69 126 LYS A CA 1
ATOM 976 C C . LYS A 1 126 ? -24.656 -1.131 5.969 1.00 97.69 126 LYS A C 1
ATOM 978 O O . LYS A 1 126 ? -25.188 -2.104 5.439 1.00 97.69 126 LYS A O 1
ATOM 983 N N . MET A 1 127 ? -24.668 0.083 5.414 1.00 97.31 127 MET A N 1
ATOM 984 C CA . MET A 1 127 ? -25.262 0.355 4.098 1.00 97.31 127 MET A CA 1
ATOM 985 C C . MET A 1 127 ? -24.564 -0.410 2.965 1.00 97.31 127 MET A C 1
ATOM 987 O O . MET A 1 127 ? -25.200 -0.727 1.965 1.00 97.31 127 MET A O 1
ATOM 991 N N . ASN A 1 128 ? -23.285 -0.752 3.136 1.00 96.75 128 ASN A N 1
ATOM 992 C CA . ASN A 1 128 ? -22.508 -1.570 2.204 1.00 96.75 128 ASN A CA 1
ATOM 993 C C . ASN A 1 128 ? -22.489 -3.066 2.597 1.00 96.75 128 ASN A C 1
ATOM 995 O O . ASN A 1 128 ? -21.590 -3.801 2.194 1.00 96.75 128 ASN A O 1
ATOM 999 N N . GLY A 1 129 ? -23.477 -3.530 3.373 1.00 95.75 129 GLY A N 1
ATOM 1000 C CA . GLY A 1 129 ? -23.695 -4.952 3.669 1.00 95.75 129 GLY A CA 1
ATOM 1001 C C . GLY A 1 129 ? -22.849 -5.526 4.810 1.00 95.75 129 GLY A C 1
ATOM 1002 O O . GLY A 1 129 ? -22.907 -6.727 5.067 1.00 95.75 129 GLY A O 1
ATOM 1003 N N . ILE A 1 130 ? -22.088 -4.698 5.526 1.00 97.31 130 ILE A N 1
ATOM 1004 C CA . ILE A 1 130 ? -21.199 -5.150 6.602 1.00 97.31 130 ILE A CA 1
ATOM 1005 C C . ILE A 1 130 ? -21.937 -5.085 7.938 1.00 97.31 130 ILE A C 1
ATOM 1007 O O . ILE A 1 130 ? -22.266 -4.008 8.430 1.00 97.31 130 ILE A O 1
ATOM 1011 N N . GLN A 1 131 ? -22.170 -6.246 8.549 1.00 96.44 131 GLN A N 1
ATOM 1012 C CA . GLN A 1 131 ? -22.902 -6.343 9.820 1.00 96.44 131 GLN A CA 1
ATOM 1013 C C . GLN A 1 131 ? -22.001 -6.250 11.054 1.00 96.44 131 GLN A C 1
ATOM 1015 O O . 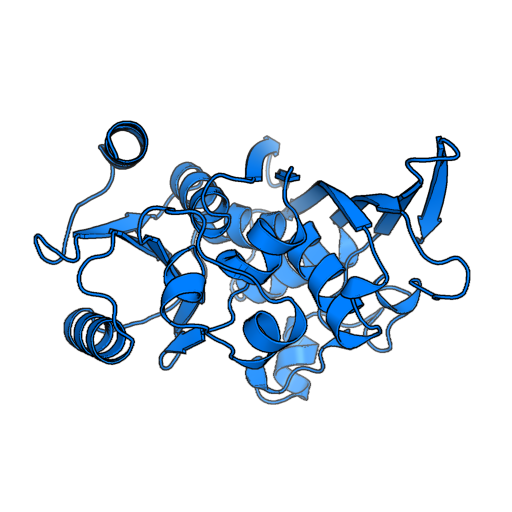GLN A 1 131 ? -22.450 -5.801 12.104 1.00 96.44 131 GLN A O 1
ATOM 1020 N N . ASN A 1 132 ? -20.741 -6.658 10.924 1.00 97.25 132 ASN A N 1
ATOM 1021 C CA . ASN A 1 132 ? -19.716 -6.559 11.956 1.00 97.25 132 ASN A CA 1
ATOM 1022 C C . ASN A 1 132 ? -18.345 -6.397 11.292 1.00 97.25 132 ASN A C 1
ATOM 1024 O O . ASN A 1 132 ? -18.150 -6.875 10.173 1.00 97.25 132 ASN A O 1
ATOM 1028 N N . ALA A 1 133 ? -17.423 -5.705 11.961 1.00 97.56 133 ALA A N 1
ATOM 1029 C CA . ALA A 1 133 ? -16.042 -5.568 11.515 1.00 97.56 133 ALA A CA 1
ATOM 1030 C C . ALA A 1 133 ? -15.111 -5.123 12.644 1.00 97.56 133 ALA A C 1
ATOM 1032 O O . ALA A 1 133 ? -15.473 -4.264 13.443 1.00 97.56 133 ALA A O 1
ATOM 1033 N N . ILE A 1 134 ? -13.877 -5.623 12.658 1.00 98.06 134 ILE A N 1
ATOM 1034 C CA . ILE A 1 134 ? -12.812 -5.023 13.471 1.00 98.06 134 ILE A CA 1
ATOM 1035 C C . ILE A 1 134 ? -12.293 -3.794 12.727 1.00 98.06 134 ILE A C 1
ATOM 1037 O O . ILE A 1 134 ? -11.858 -3.898 11.581 1.00 98.06 134 ILE A O 1
ATOM 1041 N N . ILE A 1 135 ? -12.336 -2.634 13.376 1.00 98.44 135 ILE A N 1
ATOM 1042 C CA . ILE A 1 135 ? -11.846 -1.376 12.818 1.00 98.44 135 ILE A CA 1
ATOM 1043 C C . ILE A 1 135 ? -10.465 -1.095 13.402 1.00 98.44 135 ILE A C 1
ATOM 1045 O O . ILE A 1 135 ? -10.308 -0.963 14.614 1.00 98.44 135 ILE A O 1
ATOM 1049 N N . LEU A 1 136 ? -9.469 -0.978 12.533 1.00 98.56 136 LEU A N 1
ATOM 1050 C CA . LEU A 1 136 ? -8.132 -0.505 12.869 1.00 98.56 136 LEU A CA 1
ATOM 1051 C C . LEU A 1 136 ? -7.984 0.899 12.301 1.00 98.56 136 LEU A C 1
ATOM 1053 O O . LEU A 1 136 ? -8.223 1.099 11.113 1.00 98.56 136 LEU A O 1
ATOM 1057 N N . SER A 1 137 ? -7.591 1.869 13.119 1.00 98.06 137 SER A N 1
ATOM 1058 C CA . SER A 1 137 ? -7.422 3.253 12.671 1.00 98.06 137 SER A CA 1
ATOM 1059 C C . SER A 1 137 ? -6.030 3.782 12.968 1.00 98.06 137 SER A C 1
ATOM 1061 O O . SER A 1 137 ? -5.529 3.586 14.078 1.00 98.06 137 SER A O 1
ATOM 1063 N N . ILE A 1 138 ? -5.458 4.504 12.007 1.00 97.50 138 ILE A N 1
ATOM 1064 C CA . ILE A 1 138 ? -4.206 5.251 12.155 1.00 97.50 138 ILE A CA 1
ATOM 1065 C C . ILE A 1 138 ? -4.427 6.724 11.805 1.00 97.50 138 ILE A C 1
ATOM 1067 O O . ILE A 1 138 ? -5.221 7.065 10.925 1.00 97.50 138 ILE A O 1
ATOM 1071 N N . GLY A 1 139 ? -3.719 7.608 12.507 1.00 92.50 139 GLY A N 1
ATOM 1072 C CA . GLY A 1 139 ? -3.782 9.049 12.263 1.00 92.50 139 GLY A CA 1
ATOM 1073 C C . GLY A 1 139 ? -2.925 9.496 11.078 1.00 92.50 139 GLY A C 1
ATOM 1074 O O . GLY A 1 139 ? -1.956 8.831 10.702 1.00 92.50 139 GLY A O 1
ATOM 1075 N N . GLU A 1 140 ? -3.232 10.669 10.529 1.00 87.88 140 GLU A N 1
ATOM 1076 C CA . GLU A 1 140 ? -2.325 11.358 9.606 1.00 87.88 140 GLU A CA 1
ATOM 1077 C C . GLU A 1 140 ? -1.048 11.799 10.336 1.00 87.88 140 GLU A C 1
ATOM 1079 O O . GLU A 1 140 ? -1.097 12.211 11.494 1.00 87.88 140 GLU A O 1
ATOM 1084 N N . ASN A 1 141 ? 0.098 11.737 9.656 1.00 89.12 141 ASN A N 1
ATOM 1085 C CA . ASN A 1 141 ? 1.419 12.065 10.206 1.00 89.12 141 ASN A CA 1
ATOM 1086 C C . ASN A 1 141 ? 1.773 11.276 11.482 1.00 89.12 141 ASN A C 1
ATOM 1088 O O . ASN A 1 141 ? 2.461 11.780 12.369 1.00 89.12 141 ASN A O 1
ATOM 1092 N N . SER A 1 142 ? 1.293 10.034 11.583 1.00 93.25 142 SER A N 1
ATOM 1093 C CA . SER A 1 142 ? 1.486 9.173 12.752 1.00 93.25 142 SER A CA 1
ATOM 1094 C C . SER A 1 142 ? 2.593 8.135 12.539 1.00 93.25 142 SER A C 1
ATOM 1096 O O . SER A 1 142 ? 2.937 7.782 11.408 1.00 93.25 142 SER A O 1
ATOM 1098 N N . LYS A 1 143 ? 3.141 7.599 13.640 1.00 95.75 143 LYS A N 1
ATOM 1099 C CA . LYS A 1 143 ? 4.177 6.550 13.606 1.00 95.75 143 LYS A CA 1
ATOM 1100 C C . LYS A 1 143 ? 3.785 5.324 12.756 1.00 95.75 143 LYS A C 1
ATOM 1102 O O . LYS A 1 143 ? 4.625 4.890 11.972 1.00 95.75 143 LYS A O 1
ATOM 1107 N N . PRO A 1 144 ? 2.546 4.795 12.818 1.00 97.56 144 PRO A N 1
ATOM 1108 C CA . PRO A 1 144 ? 2.124 3.680 11.971 1.00 97.56 144 PRO A CA 1
ATOM 1109 C C . PRO A 1 144 ? 2.330 3.881 10.462 1.00 97.56 144 PRO A C 1
ATOM 1111 O O . PRO A 1 144 ? 2.580 2.905 9.750 1.00 97.56 144 PRO A O 1
ATOM 1114 N N . GLN A 1 145 ? 2.255 5.121 9.955 1.00 97.44 145 GLN A N 1
ATOM 1115 C CA . GLN A 1 145 ? 2.418 5.392 8.521 1.00 97.44 145 GLN A CA 1
ATOM 1116 C C . GLN A 1 145 ? 3.809 5.002 8.010 1.00 97.44 145 GLN A C 1
ATOM 1118 O O . GLN A 1 145 ? 3.911 4.512 6.885 1.00 97.44 145 GLN A O 1
ATOM 1123 N N . TYR A 1 146 ? 4.852 5.125 8.842 1.00 98.06 146 TYR A N 1
ATOM 1124 C CA . TYR A 1 146 ? 6.228 4.744 8.497 1.00 98.06 146 TYR A CA 1
ATOM 1125 C C . TYR A 1 146 ? 6.396 3.251 8.186 1.00 98.06 146 TYR A C 1
ATOM 1127 O O . TYR A 1 146 ? 7.425 2.860 7.644 1.00 98.06 146 TYR A O 1
ATOM 1135 N N . ILE A 1 147 ? 5.394 2.423 8.499 1.00 98.56 147 ILE A N 1
ATOM 1136 C CA . ILE A 1 147 ? 5.339 1.018 8.088 1.00 98.56 147 ILE A CA 1
ATOM 1137 C C . ILE A 1 147 ? 4.234 0.788 7.059 1.00 98.56 147 ILE A C 1
ATOM 1139 O O . ILE A 1 147 ? 4.510 0.222 6.003 1.00 98.56 147 ILE A O 1
ATOM 1143 N N . ASN A 1 148 ? 3.009 1.262 7.320 1.00 98.06 148 ASN A N 1
ATOM 1144 C CA . ASN A 1 148 ? 1.862 1.020 6.437 1.00 98.06 148 ASN A CA 1
ATOM 1145 C C . ASN A 1 148 ? 2.084 1.532 5.008 1.00 98.06 148 ASN A C 1
ATOM 1147 O O . ASN A 1 148 ? 1.750 0.820 4.067 1.00 98.06 148 ASN A O 1
ATOM 1151 N N . ILE A 1 149 ? 2.641 2.734 4.822 1.00 98.19 149 ILE A N 1
ATOM 1152 C CA . ILE A 1 149 ? 2.829 3.287 3.474 1.00 98.19 149 ILE A CA 1
ATOM 1153 C C . ILE A 1 149 ? 3.966 2.554 2.737 1.00 98.19 149 ILE A C 1
ATOM 1155 O O . ILE A 1 149 ? 3.704 2.029 1.657 1.00 98.19 149 ILE A O 1
ATOM 1159 N N . PRO A 1 150 ? 5.186 2.409 3.295 1.00 98.62 150 PRO A N 1
ATOM 1160 C CA . PRO A 1 150 ? 6.251 1.630 2.651 1.00 98.62 150 PRO A CA 1
ATOM 1161 C C . PRO A 1 150 ? 5.883 0.171 2.330 1.00 98.62 150 PRO A C 1
ATOM 1163 O O . PRO A 1 150 ? 6.350 -0.368 1.327 1.00 98.62 150 PRO A O 1
ATOM 1166 N N . ALA A 1 151 ? 5.013 -0.461 3.126 1.00 98.75 151 ALA A N 1
ATOM 1167 C CA . ALA A 1 151 ? 4.525 -1.821 2.876 1.00 98.75 151 ALA A CA 1
ATOM 1168 C C . ALA A 1 151 ? 3.625 -1.954 1.626 1.00 98.75 151 ALA A C 1
ATOM 1170 O O . ALA A 1 151 ? 3.246 -3.063 1.249 1.00 98.75 151 ALA A O 1
ATOM 1171 N N . ARG A 1 152 ? 3.269 -0.843 0.964 1.00 98.69 152 ARG A N 1
ATOM 1172 C CA . ARG A 1 152 ? 2.424 -0.813 -0.244 1.00 98.69 152 ARG A CA 1
ATOM 1173 C C . ARG A 1 152 ? 3.214 -0.841 -1.551 1.00 98.69 152 ARG A C 1
ATOM 1175 O O . ARG A 1 152 ? 2.618 -0.713 -2.614 1.00 98.69 152 ARG A O 1
ATOM 1182 N N . ALA A 1 153 ? 4.535 -1.025 -1.529 1.00 98.75 153 ALA A N 1
ATOM 1183 C CA . ALA A 1 153 ? 5.327 -1.052 -2.765 1.00 98.75 153 ALA A CA 1
ATOM 1184 C C . ALA A 1 153 ? 4.839 -2.131 -3.756 1.00 98.75 153 ALA A C 1
ATOM 1186 O O . ALA A 1 153 ? 4.671 -1.850 -4.943 1.00 98.75 153 ALA A O 1
ATOM 1187 N N . CYS A 1 154 ? 4.518 -3.334 -3.263 1.00 98.75 154 CYS A N 1
ATOM 1188 C CA . CYS A 1 154 ? 3.920 -4.394 -4.084 1.00 98.75 154 CYS A CA 1
ATOM 1189 C C . CYS A 1 154 ? 2.533 -3.999 -4.627 1.00 98.75 154 CYS A C 1
ATOM 1191 O O . CYS A 1 154 ? 2.257 -4.207 -5.806 1.00 98.75 154 CYS A O 1
ATOM 1193 N N . GLU A 1 155 ? 1.677 -3.397 -3.793 1.00 98.75 155 GLU A N 1
ATOM 1194 C CA . GLU A 1 155 ? 0.366 -2.869 -4.203 1.00 98.75 155 GLU A CA 1
ATOM 1195 C C . GLU A 1 155 ? 0.496 -1.861 -5.339 1.00 98.75 155 GLU A C 1
ATOM 1197 O O . GLU A 1 155 ? -0.209 -1.988 -6.336 1.00 98.75 155 GLU A O 1
ATOM 1202 N N . ILE A 1 156 ? 1.427 -0.913 -5.234 1.00 98.44 156 ILE A N 1
ATOM 1203 C CA . ILE A 1 156 ? 1.656 0.103 -6.263 1.00 98.44 156 ILE A CA 1
ATOM 1204 C C . ILE A 1 156 ? 2.081 -0.541 -7.579 1.00 98.44 156 ILE A C 1
ATOM 1206 O O . ILE A 1 156 ? 1.508 -0.218 -8.619 1.00 98.44 156 ILE A O 1
ATOM 1210 N N . ALA A 1 157 ? 3.038 -1.473 -7.552 1.00 98.50 157 ALA A N 1
ATOM 1211 C CA . ALA A 1 157 ? 3.473 -2.163 -8.763 1.00 98.50 157 ALA A CA 1
ATOM 1212 C C . ALA A 1 157 ? 2.302 -2.893 -9.443 1.00 98.50 157 ALA A C 1
ATOM 1214 O O . ALA A 1 157 ? 2.050 -2.689 -10.629 1.00 98.50 157 ALA A O 1
ATOM 1215 N N . LEU A 1 158 ? 1.525 -3.672 -8.685 1.00 98.44 158 LEU A N 1
ATOM 1216 C CA . LEU A 1 158 ? 0.369 -4.412 -9.201 1.00 98.44 158 LEU A CA 1
ATOM 1217 C C . LEU A 1 158 ? -0.747 -3.494 -9.702 1.00 98.44 158 LEU A C 1
ATOM 1219 O O . LEU A 1 158 ? -1.365 -3.760 -10.733 1.00 98.44 158 LEU A O 1
ATOM 1223 N N . PHE A 1 159 ? -0.993 -2.392 -8.996 1.00 97.75 159 PHE A N 1
ATOM 1224 C CA . PHE A 1 159 ? -2.008 -1.421 -9.374 1.00 97.75 159 PHE A CA 1
ATOM 1225 C C . PHE A 1 159 ? -1.628 -0.733 -10.685 1.00 97.75 159 PHE A C 1
ATOM 1227 O O . PHE A 1 159 ? -2.473 -0.542 -11.559 1.00 97.75 159 PHE A O 1
ATOM 1234 N N . ARG A 1 160 ? -0.337 -0.457 -10.891 1.00 97.75 160 ARG A N 1
ATOM 1235 C CA . ARG A 1 160 ? 0.168 0.041 -12.171 1.00 97.75 160 ARG A CA 1
ATOM 1236 C C . ARG A 1 160 ? 0.023 -0.966 -13.302 1.00 97.75 160 ARG A C 1
ATOM 1238 O O . ARG A 1 160 ? -0.381 -0.549 -14.384 1.00 97.75 160 ARG A O 1
ATOM 1245 N N . ILE A 1 161 ? 0.265 -2.258 -13.069 1.00 97.62 161 ILE A N 1
ATOM 1246 C CA . ILE A 1 161 ? 0.004 -3.295 -14.085 1.00 97.62 161 ILE A CA 1
ATOM 1247 C C . ILE A 1 161 ? -1.476 -3.286 -14.480 1.00 97.62 161 ILE A C 1
ATOM 1249 O O . ILE A 1 161 ? -1.772 -3.194 -15.665 1.00 97.62 161 ILE A O 1
ATOM 1253 N N . LEU A 1 162 ? -2.398 -3.281 -13.508 1.00 97.12 162 LEU A N 1
ATOM 1254 C CA . LEU A 1 162 ? -3.849 -3.245 -13.754 1.00 97.12 162 LEU A CA 1
ATOM 1255 C C . LEU A 1 162 ? -4.306 -2.036 -14.593 1.00 97.12 162 LEU A C 1
ATOM 1257 O O . LEU A 1 162 ? -5.321 -2.103 -15.292 1.00 97.12 162 LEU A O 1
ATOM 1261 N N . HIS A 1 163 ? -3.606 -0.907 -14.476 1.00 96.25 163 HIS A N 1
ATOM 1262 C CA . HIS A 1 163 ? -3.920 0.315 -15.213 1.00 96.25 163 HIS A CA 1
ATOM 1263 C C . HIS A 1 163 ? -3.259 0.391 -16.594 1.00 96.25 163 HIS A C 1
ATOM 1265 O O . HIS A 1 163 ? -3.779 1.087 -17.463 1.00 96.25 163 HIS A O 1
ATOM 1271 N N . LEU A 1 164 ? -2.140 -0.304 -16.801 1.00 96.38 164 LEU A N 1
ATOM 1272 C CA . LEU A 1 164 ? -1.443 -0.356 -18.088 1.00 96.38 164 LEU A CA 1
ATOM 1273 C C . LEU A 1 164 ? -1.949 -1.501 -18.977 1.00 96.38 164 LEU A C 1
ATOM 1275 O O . LEU A 1 164 ? -1.955 -1.366 -20.199 1.00 96.38 164 LEU A O 1
ATOM 1279 N N . PHE A 1 165 ? -2.369 -2.613 -18.374 1.00 96.56 165 PHE A N 1
ATOM 1280 C CA . PHE A 1 165 ? -2.644 -3.880 -19.050 1.00 96.56 165 PHE A CA 1
ATOM 1281 C C . PHE A 1 165 ? -3.851 -4.605 -18.439 1.00 96.56 165 PHE A C 1
ATOM 1283 O O . PHE A 1 165 ? -4.344 -4.237 -17.369 1.00 96.56 165 PHE A O 1
ATOM 1290 N N . ASP A 1 166 ? -4.320 -5.665 -19.103 1.00 95.00 166 ASP A N 1
ATOM 1291 C CA . ASP A 1 166 ? -5.203 -6.630 -18.451 1.00 95.00 166 ASP A CA 1
ATOM 1292 C C . ASP A 1 166 ? -4.365 -7.499 -17.507 1.00 95.00 166 ASP A C 1
ATOM 1294 O O . ASP A 1 166 ? -3.515 -8.274 -17.938 1.00 95.00 166 ASP A O 1
ATOM 1298 N N . LEU A 1 167 ? -4.576 -7.346 -16.198 1.00 95.06 167 LEU A N 1
ATOM 1299 C CA . LEU A 1 167 ? -3.829 -8.102 -15.193 1.00 95.06 167 LEU A CA 1
ATOM 1300 C C . LEU A 1 167 ? -4.121 -9.611 -15.271 1.00 95.06 167 LEU A C 1
ATOM 1302 O O . LEU A 1 167 ? -3.309 -10.391 -14.788 1.00 95.06 167 LEU A O 1
ATOM 1306 N N . ASN A 1 168 ? -5.228 -10.032 -15.900 1.00 93.50 168 ASN A N 1
ATOM 1307 C CA . ASN A 1 168 ? -5.527 -11.450 -16.117 1.00 93.50 168 ASN A CA 1
ATOM 1308 C C . ASN A 1 168 ? -4.566 -12.122 -17.117 1.00 93.50 168 ASN A C 1
ATOM 1310 O O . ASN A 1 168 ? -4.458 -13.346 -17.112 1.00 93.50 168 ASN A O 1
ATOM 1314 N N . ASP A 1 169 ? -3.836 -11.344 -17.927 1.00 95.12 169 ASP A N 1
ATOM 1315 C CA . ASP A 1 169 ? -2.759 -11.863 -18.784 1.00 95.12 169 ASP A CA 1
ATOM 1316 C C . ASP A 1 169 ? -1.530 -12.300 -17.961 1.00 95.12 169 ASP A C 1
ATOM 1318 O O . ASP A 1 169 ? -0.643 -12.990 -18.464 1.00 95.12 169 ASP A O 1
ATOM 1322 N N . PHE A 1 170 ? -1.451 -11.887 -16.694 1.00 95.62 170 PHE A N 1
ATOM 1323 C CA . PHE A 1 170 ? -0.335 -12.159 -15.798 1.00 95.62 170 PHE A CA 1
ATOM 1324 C C . PHE A 1 170 ? -0.719 -13.242 -14.793 1.00 95.62 170 PHE A C 1
ATOM 1326 O O . PHE A 1 170 ? -1.814 -13.236 -14.231 1.00 95.62 170 PHE A O 1
ATOM 1333 N N . ARG A 1 171 ? 0.228 -14.125 -14.469 1.00 95.81 171 ARG A N 1
ATOM 1334 C CA . ARG A 1 171 ? 0.135 -14.965 -13.270 1.00 95.81 171 ARG A CA 1
ATOM 1335 C C . ARG A 1 171 ? 1.189 -14.498 -12.287 1.00 95.81 171 ARG A C 1
ATOM 1337 O O . ARG A 1 171 ? 2.366 -14.649 -12.571 1.00 95.81 171 ARG A O 1
ATOM 1344 N N . ILE A 1 172 ? 0.789 -13.930 -11.157 1.00 97.12 172 ILE A N 1
ATOM 1345 C CA . ILE A 1 172 ? 1.728 -13.416 -10.155 1.00 97.12 172 ILE A CA 1
ATOM 1346 C C . ILE A 1 172 ? 1.570 -14.269 -8.905 1.00 97.12 172 ILE A C 1
ATOM 1348 O O . ILE A 1 172 ? 0.603 -14.119 -8.162 1.00 97.12 172 ILE A O 1
ATOM 1352 N N . ASP A 1 173 ? 2.512 -15.188 -8.724 1.00 96.62 173 ASP A N 1
ATOM 1353 C CA . ASP A 1 173 ? 2.473 -16.234 -7.706 1.00 96.62 173 ASP A CA 1
ATOM 1354 C C . ASP A 1 173 ? 3.006 -15.713 -6.362 1.00 96.62 173 ASP A C 1
ATOM 1356 O O . ASP A 1 173 ? 2.542 -16.127 -5.303 1.00 96.62 173 ASP A O 1
ATOM 1360 N N . LYS A 1 174 ? 3.975 -14.788 -6.379 1.00 97.81 174 LYS A N 1
ATOM 1361 C CA . LYS A 1 174 ? 4.484 -14.110 -5.177 1.00 97.81 174 LYS A CA 1
ATOM 1362 C C . LYS A 1 174 ? 4.892 -12.679 -5.484 1.00 97.81 174 LYS A C 1
ATOM 1364 O O . LYS A 1 174 ? 5.241 -12.336 -6.613 1.00 97.81 174 LYS A O 1
ATOM 1369 N N . ALA A 1 175 ? 4.883 -11.850 -4.452 1.00 98.56 175 ALA A N 1
ATOM 1370 C CA . ALA A 1 175 ? 5.449 -10.514 -4.501 1.00 98.56 175 ALA A CA 1
ATOM 1371 C C . ALA A 1 175 ? 6.240 -10.246 -3.226 1.00 98.56 175 ALA A C 1
ATOM 1373 O O . ALA A 1 175 ? 5.846 -10.663 -2.136 1.00 98.56 175 ALA A O 1
ATOM 1374 N N . SER A 1 176 ? 7.347 -9.532 -3.350 1.00 98.75 176 SER A N 1
ATOM 1375 C CA . SER A 1 176 ? 8.072 -9.016 -2.201 1.00 98.75 176 SER A CA 1
ATOM 1376 C C . SER A 1 176 ? 8.623 -7.631 -2.481 1.00 98.75 176 SER A C 1
ATOM 1378 O O . SER A 1 176 ? 8.785 -7.228 -3.632 1.00 98.75 176 SER A O 1
ATOM 1380 N N . SER A 1 177 ? 8.892 -6.877 -1.424 1.00 98.81 177 SER A N 1
ATOM 1381 C CA . SER A 1 177 ? 9.501 -5.565 -1.558 1.00 98.81 177 SER A CA 1
ATOM 1382 C C . SER A 1 177 ? 10.363 -5.196 -0.371 1.00 98.81 177 SER A C 1
ATOM 1384 O O . SER A 1 177 ? 10.131 -5.646 0.752 1.00 98.81 177 SER A O 1
ATOM 1386 N N . VAL A 1 178 ? 11.319 -4.309 -0.620 1.00 98.81 178 VAL A N 1
ATOM 1387 C CA . VAL A 1 178 ? 12.089 -3.610 0.407 1.00 98.81 178 VAL A CA 1
ATOM 1388 C C . VAL A 1 178 ? 11.956 -2.118 0.149 1.00 98.81 178 VAL A C 1
ATOM 1390 O O . VAL A 1 178 ? 12.262 -1.668 -0.948 1.00 98.81 178 VAL A O 1
ATOM 1393 N N . CYS A 1 179 ? 11.525 -1.349 1.145 1.00 98.75 179 CYS A N 1
ATOM 1394 C CA . CYS A 1 179 ? 11.414 0.104 1.055 1.00 98.75 179 CYS A CA 1
ATOM 1395 C C . CYS A 1 179 ? 12.133 0.762 2.233 1.00 98.75 179 CYS A C 1
ATOM 1397 O O . CYS A 1 179 ? 11.919 0.382 3.386 1.00 98.75 179 CYS A O 1
ATOM 1399 N N . ARG A 1 180 ? 12.973 1.762 1.953 1.00 98.44 180 ARG A N 1
ATOM 1400 C CA . ARG A 1 180 ? 13.694 2.533 2.979 1.00 98.44 180 ARG A CA 1
ATOM 1401 C C . ARG A 1 180 ? 13.111 3.933 3.106 1.00 98.44 180 ARG A C 1
ATOM 1403 O O . ARG A 1 180 ? 12.865 4.582 2.097 1.00 98.44 180 ARG A O 1
ATOM 1410 N N . SER A 1 181 ? 12.904 4.393 4.335 1.00 97.81 181 SER A N 1
ATOM 1411 C CA . SER A 1 181 ? 12.396 5.737 4.637 1.00 97.81 181 SER A CA 1
ATOM 1412 C C . SER A 1 181 ? 13.165 6.348 5.804 1.00 97.81 181 SER A C 1
ATOM 1414 O O . SER A 1 181 ? 13.681 5.624 6.653 1.00 97.81 181 SER A O 1
ATOM 1416 N N . ARG A 1 182 ? 13.203 7.677 5.887 1.00 95.88 182 ARG A N 1
ATOM 1417 C CA . ARG A 1 182 ? 13.667 8.379 7.094 1.00 95.88 182 ARG A CA 1
ATOM 1418 C C . ARG A 1 182 ? 12.545 8.462 8.128 1.00 95.88 182 ARG A C 1
ATOM 1420 O O . ARG A 1 182 ? 11.382 8.372 7.749 1.00 95.88 182 ARG A O 1
ATOM 1427 N N . LEU A 1 183 ? 12.884 8.642 9.404 1.00 93.00 183 LEU A N 1
ATOM 1428 C CA . LEU A 1 183 ? 11.938 8.761 10.524 1.00 93.00 183 LEU A CA 1
ATOM 1429 C C . LEU A 1 183 ? 11.737 10.205 11.022 1.00 93.00 183 LEU A C 1
ATOM 1431 O O . LEU A 1 183 ? 10.920 10.438 11.911 1.00 93.00 183 LEU A O 1
ATOM 1435 N N . ASP A 1 184 ? 12.443 11.177 10.445 1.00 89.38 184 ASP A N 1
ATOM 1436 C CA . ASP A 1 184 ? 12.493 12.571 10.900 1.00 89.38 184 ASP A CA 1
ATOM 1437 C C . ASP A 1 184 ? 11.734 13.561 10.009 1.00 89.38 184 ASP A C 1
ATOM 1439 O O . ASP A 1 184 ? 12.055 14.751 9.976 1.00 89.38 184 ASP A O 1
ATOM 1443 N N . PHE A 1 185 ? 10.724 13.103 9.268 1.00 87.75 185 PHE A N 1
ATOM 1444 C CA . PHE A 1 185 ? 9.955 14.010 8.423 1.00 87.75 185 PHE A CA 1
ATOM 1445 C C . PHE A 1 185 ? 9.211 15.056 9.266 1.00 87.75 185 PHE A C 1
ATOM 1447 O O . PHE A 1 185 ? 8.355 14.725 10.088 1.00 87.75 185 PHE A O 1
ATOM 1454 N N . VAL A 1 186 ? 9.496 16.335 9.011 1.00 76.38 186 VAL A N 1
ATOM 1455 C CA . VAL A 1 186 ? 8.788 17.467 9.620 1.00 76.38 186 VAL A CA 1
ATOM 1456 C C . VAL A 1 186 ? 7.579 17.820 8.751 1.00 76.38 186 VAL A C 1
ATOM 1458 O O . VAL A 1 186 ? 7.681 18.582 7.791 1.00 76.38 186 VAL A O 1
ATOM 1461 N N . GLY A 1 187 ? 6.426 17.237 9.087 1.00 78.25 187 GLY A N 1
ATOM 1462 C CA . GLY A 1 187 ? 5.179 17.411 8.339 1.00 78.25 187 GLY A CA 1
ATOM 1463 C C . GLY A 1 187 ? 5.171 16.704 6.977 1.00 78.25 187 GLY A C 1
ATOM 1464 O O . GLY A 1 187 ? 6.195 16.267 6.453 1.00 78.25 187 GLY A O 1
ATOM 1465 N N . GLY A 1 188 ? 3.975 16.547 6.399 1.00 85.50 188 GLY A N 1
ATOM 1466 C CA . GLY A 1 188 ? 3.811 15.896 5.095 1.00 85.50 188 GLY A CA 1
ATOM 1467 C C . GLY A 1 188 ? 4.293 14.442 5.069 1.00 85.50 188 GLY A C 1
ATOM 1468 O O . GLY A 1 188 ? 4.718 13.967 4.017 1.00 85.50 188 GLY A O 1
ATOM 1469 N N . THR A 1 189 ? 4.239 13.737 6.205 1.00 90.06 189 THR A N 1
ATOM 1470 C CA . THR A 1 189 ? 4.773 12.378 6.383 1.00 90.06 189 THR A CA 1
ATOM 1471 C C . THR A 1 189 ? 4.279 11.434 5.291 1.00 90.06 189 THR A C 1
ATOM 1473 O O . THR A 1 189 ? 5.086 10.766 4.655 1.00 90.06 189 THR A O 1
ATOM 1476 N N . SER A 1 190 ? 2.980 11.457 4.974 1.00 92.44 190 SER A N 1
ATOM 1477 C CA . SER A 1 190 ? 2.411 10.634 3.897 1.00 92.44 190 SER A CA 1
ATOM 1478 C C . SER A 1 190 ? 3.029 10.932 2.521 1.00 92.44 190 SER A C 1
ATOM 1480 O O . SER A 1 190 ? 3.364 10.010 1.779 1.00 92.44 190 SER A O 1
ATOM 1482 N N . SER A 1 191 ? 3.262 12.206 2.182 1.00 95.00 191 SER A N 1
ATOM 1483 C CA . SER A 1 191 ? 3.906 12.566 0.910 1.00 95.00 191 SER A CA 1
ATOM 1484 C C . SER A 1 191 ? 5.371 12.127 0.859 1.00 95.00 191 SER A C 1
ATOM 1486 O O . SER A 1 191 ? 5.796 11.564 -0.143 1.00 95.00 191 SER A O 1
ATOM 1488 N N . ASN A 1 192 ? 6.120 12.306 1.949 1.00 96.75 192 ASN A N 1
ATOM 1489 C CA . ASN A 1 192 ? 7.518 11.875 2.033 1.00 96.75 192 ASN A CA 1
ATOM 1490 C C . ASN A 1 192 ? 7.670 10.340 1.999 1.00 96.75 192 ASN A C 1
ATOM 1492 O O . ASN A 1 192 ? 8.630 9.804 1.443 1.00 96.75 192 ASN A O 1
ATOM 1496 N N . LEU A 1 193 ? 6.704 9.604 2.552 1.00 97.62 193 LEU A N 1
ATOM 1497 C CA . LEU A 1 193 ? 6.672 8.143 2.468 1.00 97.62 193 LEU A CA 1
ATOM 1498 C C . LEU A 1 193 ? 6.292 7.653 1.062 1.00 97.62 193 LEU A C 1
ATOM 1500 O O . LEU A 1 193 ? 6.840 6.656 0.600 1.00 97.62 193 LEU A O 1
ATOM 1504 N N . ASN A 1 194 ? 5.435 8.381 0.339 1.00 97.56 194 ASN A N 1
ATOM 1505 C CA . ASN A 1 194 ? 5.218 8.131 -1.091 1.00 97.56 194 ASN A CA 1
ATOM 1506 C C . ASN A 1 194 ? 6.481 8.412 -1.919 1.00 97.56 194 ASN A C 1
ATOM 1508 O O . ASN A 1 194 ? 6.785 7.657 -2.838 1.00 97.56 194 ASN A O 1
ATOM 1512 N N . ASP A 1 195 ? 7.268 9.432 -1.572 1.00 98.06 195 ASP A N 1
ATOM 1513 C CA . ASP A 1 195 ? 8.593 9.623 -2.176 1.00 98.06 195 ASP A CA 1
ATOM 1514 C C . ASP A 1 195 ? 9.544 8.462 -1.846 1.00 98.06 195 ASP A C 1
ATOM 1516 O O . ASP A 1 195 ? 10.295 8.016 -2.708 1.00 98.06 195 ASP A O 1
ATOM 1520 N N . SER A 1 196 ? 9.465 7.896 -0.641 1.00 98.44 196 SER A N 1
ATOM 1521 C CA . SER A 1 196 ? 10.258 6.717 -0.271 1.00 98.44 196 SER A CA 1
ATOM 1522 C C . SER A 1 196 ? 9.894 5.490 -1.116 1.00 98.44 196 SER A C 1
ATOM 1524 O O . SER A 1 196 ? 10.784 4.789 -1.588 1.00 98.44 196 SER A O 1
ATOM 1526 N N . LEU A 1 197 ? 8.610 5.274 -1.413 1.00 98.56 197 LEU A N 1
ATOM 1527 C CA . LEU A 1 197 ? 8.180 4.255 -2.377 1.00 98.56 197 LEU A CA 1
ATOM 1528 C C . LEU A 1 197 ? 8.756 4.533 -3.772 1.00 98.56 197 LEU A C 1
ATOM 1530 O O . LEU A 1 197 ? 9.348 3.657 -4.400 1.00 98.56 197 LEU A O 1
ATOM 1534 N N . ARG A 1 198 ? 8.646 5.773 -4.241 1.00 98.25 198 ARG A N 1
ATOM 1535 C CA . ARG A 1 198 ? 9.070 6.163 -5.588 1.00 98.25 198 ARG A CA 1
ATOM 1536 C C . ARG A 1 198 ? 10.579 6.095 -5.804 1.00 98.25 198 ARG A C 1
ATOM 1538 O O . ARG A 1 198 ? 10.997 5.776 -6.912 1.00 98.25 198 ARG A O 1
ATOM 1545 N N . TYR A 1 199 ? 11.380 6.400 -4.789 1.00 98.31 199 TYR A N 1
ATOM 1546 C CA . TYR A 1 199 ? 12.826 6.583 -4.941 1.00 98.31 199 TYR A CA 1
ATOM 1547 C C . TYR A 1 199 ? 13.676 5.573 -4.167 1.00 98.31 199 TYR A C 1
ATOM 1549 O O . TYR A 1 199 ? 14.846 5.412 -4.491 1.00 98.31 199 TYR A O 1
ATOM 1557 N N . ASN A 1 200 ? 13.099 4.861 -3.193 1.00 98.25 200 ASN A N 1
ATOM 1558 C CA . ASN A 1 200 ? 13.833 3.973 -2.288 1.00 98.25 200 ASN A CA 1
ATOM 1559 C C . ASN A 1 200 ? 13.162 2.600 -2.090 1.00 98.25 200 ASN A C 1
ATOM 1561 O O . ASN A 1 200 ? 13.429 1.940 -1.076 1.00 98.25 200 ASN A O 1
ATOM 1565 N N . SER A 1 201 ? 12.290 2.169 -3.014 1.00 98.50 201 SER A N 1
ATOM 1566 C CA . SER A 1 201 ? 11.683 0.833 -2.978 1.00 98.50 201 SER A CA 1
ATOM 1567 C C . SER A 1 201 ? 12.104 -0.066 -4.136 1.00 98.50 201 SER A C 1
ATOM 1569 O O . SER A 1 201 ? 12.117 0.344 -5.292 1.00 98.50 201 SER A O 1
ATOM 1571 N N . GLU A 1 202 ? 12.398 -1.318 -3.806 1.00 98.69 202 GLU A N 1
ATOM 1572 C CA . GLU A 1 202 ? 12.664 -2.395 -4.753 1.00 98.69 202 GLU A CA 1
ATOM 1573 C C . GLU A 1 202 ? 11.544 -3.423 -4.629 1.00 98.69 202 GLU A C 1
ATOM 1575 O O . GLU A 1 202 ? 11.284 -3.915 -3.527 1.00 98.69 202 GLU A O 1
ATOM 1580 N N . VAL A 1 203 ? 10.880 -3.739 -5.739 1.00 98.81 203 VAL A N 1
ATOM 1581 C CA . VAL A 1 203 ? 9.815 -4.746 -5.811 1.00 98.81 203 VAL A CA 1
ATOM 1582 C C . VAL A 1 203 ? 10.293 -5.940 -6.621 1.00 98.81 203 VAL A C 1
ATOM 1584 O O . VAL A 1 203 ? 10.882 -5.777 -7.685 1.00 98.81 203 VAL A O 1
ATOM 1587 N N . VAL A 1 204 ? 9.996 -7.145 -6.149 1.00 98.62 204 VAL A N 1
ATOM 1588 C CA . VAL A 1 204 ? 10.193 -8.398 -6.876 1.00 98.62 204 VAL A CA 1
ATOM 1589 C C . VAL A 1 204 ? 8.837 -9.061 -7.066 1.00 98.62 204 VAL A C 1
ATOM 1591 O O . VAL A 1 204 ? 8.129 -9.313 -6.091 1.00 98.62 204 VAL A O 1
ATOM 1594 N N . LEU A 1 205 ? 8.480 -9.350 -8.313 1.00 98.44 205 LEU A N 1
ATOM 1595 C CA . LEU A 1 205 ? 7.311 -10.146 -8.670 1.00 98.44 205 LEU A CA 1
ATOM 1596 C C . LEU A 1 205 ? 7.784 -11.497 -9.209 1.00 98.44 205 LEU A C 1
ATOM 1598 O O . LEU A 1 205 ? 8.633 -11.546 -10.096 1.00 98.44 205 LEU A O 1
ATOM 1602 N N . GLU A 1 206 ? 7.229 -12.589 -8.699 1.00 97.88 206 GLU A N 1
ATOM 1603 C CA . GLU A 1 206 ? 7.516 -13.946 -9.175 1.00 97.88 206 GLU A CA 1
ATOM 1604 C C . GLU A 1 206 ? 6.264 -14.517 -9.846 1.00 97.88 206 GLU A C 1
ATOM 1606 O O . GLU A 1 206 ? 5.167 -14.419 -9.288 1.00 97.88 206 GLU A O 1
ATOM 1611 N N . GLY A 1 207 ? 6.406 -15.110 -11.034 1.00 96.50 207 GLY A N 1
ATOM 1612 C CA . GLY A 1 207 ? 5.267 -15.668 -11.763 1.00 96.50 207 GLY A CA 1
ATOM 1613 C C . GLY A 1 207 ? 5.480 -15.813 -13.270 1.00 96.50 207 GLY A C 1
ATOM 1614 O O . GLY A 1 207 ? 6.606 -15.979 -13.726 1.00 96.50 207 GLY A O 1
ATOM 1615 N N . LYS A 1 208 ? 4.396 -15.770 -14.052 1.00 95.25 208 LYS A N 1
ATOM 1616 C CA . LYS A 1 208 ? 4.415 -15.775 -15.522 1.00 95.25 208 LYS A CA 1
ATOM 1617 C C . LYS A 1 208 ? 4.045 -14.403 -16.063 1.00 95.25 208 LYS A C 1
ATOM 1619 O O . LYS A 1 208 ? 2.969 -13.878 -15.760 1.00 95.25 208 LYS A O 1
ATOM 1624 N N . PHE A 1 209 ? 4.923 -13.866 -16.903 1.00 94.56 209 PHE A N 1
ATOM 1625 C CA . PHE A 1 209 ? 4.805 -12.524 -17.459 1.00 94.56 209 PHE A CA 1
ATOM 1626 C C . PHE A 1 209 ? 4.729 -12.593 -18.990 1.00 94.56 209 PHE A C 1
ATOM 1628 O O . PHE A 1 209 ? 5.573 -13.245 -19.613 1.00 94.56 209 PHE A O 1
ATOM 1635 N N . PRO A 1 210 ? 3.755 -11.926 -19.630 1.00 92.75 210 PRO A N 1
ATOM 1636 C CA . PRO A 1 210 ? 3.717 -11.847 -21.083 1.00 92.75 210 PRO A CA 1
ATOM 1637 C C . PRO A 1 210 ? 4.918 -11.060 -21.627 1.00 92.75 210 PRO A C 1
ATOM 1639 O O . PRO A 1 210 ? 5.237 -9.968 -21.153 1.00 92.75 210 PRO A O 1
ATOM 1642 N N . LYS A 1 211 ? 5.584 -11.609 -22.649 1.00 88.62 211 LYS A N 1
ATOM 1643 C CA . LYS A 1 211 ? 6.827 -11.049 -23.212 1.00 88.62 211 LYS A CA 1
ATOM 1644 C C . LYS A 1 211 ? 6.618 -9.760 -24.013 1.00 88.62 211 LYS A C 1
ATOM 1646 O O . LYS A 1 211 ? 7.572 -9.021 -24.230 1.00 88.62 211 LYS A O 1
ATOM 1651 N N . ASP A 1 212 ? 5.398 -9.503 -24.475 1.00 91.69 212 ASP A N 1
ATOM 1652 C CA . ASP A 1 212 ? 5.024 -8.342 -25.288 1.00 91.69 212 ASP A CA 1
ATOM 1653 C C . ASP A 1 212 ? 4.687 -7.094 -24.451 1.00 91.69 212 ASP A C 1
ATOM 1655 O O . ASP A 1 212 ? 4.499 -6.011 -25.007 1.00 91.69 212 ASP A O 1
ATOM 1659 N N . LYS A 1 213 ? 4.602 -7.215 -23.119 1.00 93.81 213 LYS A N 1
ATOM 1660 C CA . LYS A 1 213 ? 4.188 -6.115 -22.238 1.00 93.81 213 LYS A CA 1
ATOM 1661 C C . LYS A 1 213 ? 5.395 -5.369 -21.685 1.00 93.81 213 LYS A C 1
ATOM 1663 O O . LYS A 1 213 ? 6.227 -5.925 -20.971 1.00 93.81 213 LYS A O 1
ATOM 1668 N N . ASN A 1 214 ? 5.461 -4.069 -21.965 1.00 95.50 214 ASN A N 1
ATOM 1669 C CA . ASN A 1 214 ? 6.501 -3.206 -21.417 1.00 95.50 214 ASN A CA 1
ATOM 1670 C C . ASN A 1 214 ? 6.131 -2.698 -20.013 1.00 95.50 214 ASN A C 1
ATOM 1672 O O . ASN A 1 214 ? 5.320 -1.785 -19.866 1.00 95.50 214 ASN A O 1
ATOM 1676 N N . LEU A 1 215 ? 6.783 -3.241 -18.987 1.00 96.75 215 LEU A N 1
ATOM 1677 C CA . LEU A 1 215 ? 6.583 -2.847 -17.589 1.00 96.75 215 LEU A CA 1
ATOM 1678 C C . LEU A 1 215 ? 7.488 -1.690 -17.131 1.00 96.75 215 LEU A C 1
ATOM 1680 O O . LEU A 1 215 ? 7.387 -1.252 -15.985 1.00 96.75 215 LEU A O 1
ATOM 1684 N N . SER A 1 216 ? 8.328 -1.136 -18.017 1.00 96.94 216 SER A N 1
ATOM 1685 C CA . SER A 1 216 ? 9.201 -0.004 -17.683 1.00 96.94 216 SER A CA 1
ATOM 1686 C C . SER A 1 216 ? 8.485 1.228 -17.108 1.00 96.94 216 SER A C 1
ATOM 1688 O O . SER A 1 216 ? 9.048 1.823 -16.185 1.00 96.94 216 SER A O 1
ATOM 1690 N N . PRO A 1 217 ? 7.248 1.590 -17.522 1.00 97.62 217 PRO A N 1
ATOM 1691 C CA . PRO A 1 217 ? 6.554 2.770 -16.996 1.00 97.62 217 PRO A CA 1
ATOM 1692 C C . PRO A 1 217 ? 6.153 2.682 -15.515 1.00 97.62 217 PRO A C 1
ATOM 1694 O O . PRO A 1 217 ? 5.712 3.680 -14.947 1.00 97.62 217 PRO A O 1
ATOM 1697 N N . ILE A 1 218 ? 6.259 1.507 -14.884 1.00 98.12 218 ILE A N 1
ATOM 1698 C CA . ILE A 1 218 ? 5.972 1.310 -13.451 1.00 98.12 218 ILE A CA 1
ATOM 1699 C C . ILE A 1 218 ? 7.082 1.906 -12.576 1.00 98.12 218 ILE A C 1
ATOM 1701 O O . ILE A 1 218 ? 6.839 2.287 -11.428 1.00 98.12 218 ILE A O 1
ATOM 1705 N N . VAL A 1 219 ? 8.293 2.010 -13.124 1.00 98.44 219 VAL A N 1
ATOM 1706 C CA . VAL A 1 219 ? 9.462 2.508 -12.407 1.00 98.44 219 VAL A CA 1
ATOM 1707 C C . VAL A 1 219 ? 9.549 4.026 -12.506 1.00 98.44 219 VAL A C 1
ATOM 1709 O O . VAL A 1 219 ? 9.489 4.592 -13.596 1.00 98.44 219 VAL A O 1
ATOM 1712 N N . THR A 1 220 ? 9.732 4.692 -11.364 1.00 98.25 220 THR A N 1
ATOM 1713 C CA . THR A 1 220 ? 9.649 6.152 -11.217 1.00 98.25 220 THR A CA 1
ATOM 1714 C C . THR A 1 220 ? 10.490 6.915 -12.229 1.00 98.25 220 THR A C 1
ATOM 1716 O O . THR A 1 220 ? 10.003 7.901 -12.785 1.00 98.25 220 THR A O 1
ATOM 1719 N N . LYS A 1 221 ? 11.722 6.472 -12.512 1.00 97.69 221 LYS A N 1
ATOM 1720 C CA . LYS A 1 221 ? 12.606 7.185 -13.445 1.00 97.69 221 LYS A CA 1
ATOM 1721 C C . LYS A 1 221 ? 12.077 7.226 -14.885 1.00 97.69 221 LYS A C 1
ATOM 1723 O O . LYS A 1 221 ? 12.471 8.099 -15.649 1.00 97.69 221 LYS A O 1
ATOM 1728 N N . ASN A 1 222 ? 11.194 6.292 -15.238 1.00 97.38 222 ASN A N 1
ATOM 1729 C CA . ASN A 1 222 ? 10.580 6.178 -16.559 1.00 97.38 222 ASN A CA 1
ATOM 1730 C C . ASN A 1 222 ? 9.218 6.891 -16.622 1.00 97.38 222 ASN A C 1
ATOM 1732 O O . ASN A 1 222 ? 8.503 6.757 -17.611 1.00 97.38 222 AS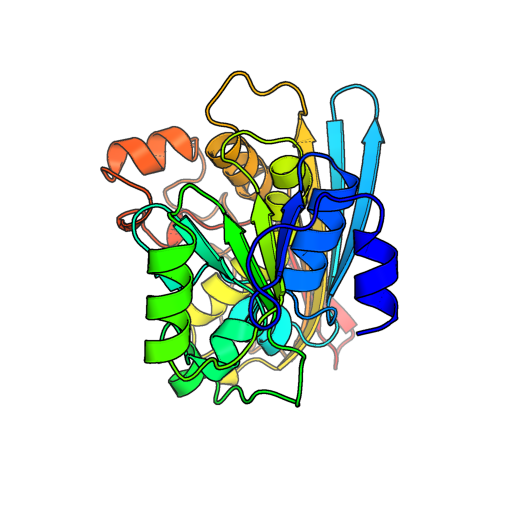N A O 1
ATOM 1736 N N . THR A 1 223 ? 8.848 7.628 -15.569 1.00 97.00 223 THR A N 1
ATOM 1737 C CA . THR A 1 223 ? 7.617 8.422 -15.515 1.00 97.00 223 THR A CA 1
ATOM 1738 C C . THR A 1 223 ? 7.893 9.895 -15.807 1.00 97.00 223 THR A C 1
ATOM 1740 O O . THR A 1 223 ? 8.978 10.411 -15.530 1.00 97.00 223 THR A O 1
ATOM 1743 N N . LYS A 1 224 ? 6.871 10.645 -16.224 1.00 96.38 224 LYS A N 1
ATOM 1744 C CA . LYS A 1 224 ? 6.915 12.116 -16.336 1.00 96.38 224 LYS A CA 1
ATOM 1745 C C . LYS A 1 224 ? 7.154 12.831 -15.003 1.00 96.38 224 LYS A C 1
ATOM 1747 O O . LYS A 1 224 ? 7.386 14.040 -14.967 1.00 96.38 224 LYS A O 1
ATOM 1752 N N . TYR A 1 225 ? 7.063 12.100 -13.895 1.00 96.69 225 TYR A N 1
ATOM 1753 C CA . TYR A 1 225 ? 7.253 12.611 -12.549 1.00 96.69 225 TYR A CA 1
ATOM 1754 C C . TYR A 1 225 ? 8.614 12.255 -11.950 1.00 96.69 225 TYR A C 1
ATOM 1756 O O . TYR A 1 225 ? 8.813 12.562 -10.779 1.00 96.69 225 TYR A O 1
ATOM 1764 N N . ALA A 1 226 ? 9.535 11.660 -12.716 1.00 95.62 226 ALA A N 1
ATOM 1765 C CA . ALA A 1 226 ? 10.818 11.132 -12.241 1.00 95.62 226 ALA A CA 1
ATOM 1766 C C . ALA A 1 226 ? 11.614 12.064 -11.310 1.00 95.62 226 ALA A C 1
ATOM 1768 O O . ALA A 1 226 ? 12.305 11.588 -10.423 1.00 95.62 226 ALA A O 1
ATOM 1769 N N . ASN A 1 227 ? 11.498 13.383 -11.486 1.00 94.75 227 ASN A N 1
ATOM 1770 C CA . ASN A 1 227 ? 12.258 14.381 -10.726 1.00 94.75 227 ASN A CA 1
ATOM 1771 C C . ASN A 1 227 ? 11.371 15.282 -9.847 1.00 94.75 227 ASN A C 1
ATOM 1773 O O . ASN A 1 227 ? 11.746 16.411 -9.533 1.00 94.75 227 ASN A O 1
ATOM 1777 N N . LYS A 1 228 ? 10.156 14.840 -9.494 1.00 97.00 228 LYS A N 1
ATOM 1778 C CA . LYS A 1 228 ? 9.218 15.618 -8.667 1.00 97.00 228 LYS A CA 1
ATOM 1779 C C . LYS A 1 228 ? 8.940 14.920 -7.342 1.00 97.00 228 LYS A C 1
ATOM 1781 O O . LYS A 1 228 ? 8.665 13.723 -7.321 1.00 97.00 228 LYS A O 1
ATOM 1786 N N . SER A 1 229 ? 8.938 15.682 -6.250 1.00 96.88 229 SER A N 1
ATOM 1787 C CA . SER A 1 229 ? 8.417 15.182 -4.976 1.00 96.88 229 SER A CA 1
ATOM 1788 C C . SER A 1 229 ? 6.917 14.932 -5.076 1.00 96.88 229 SER A C 1
ATOM 1790 O O . SER A 1 229 ? 6.188 15.677 -5.744 1.00 96.88 229 SER A O 1
ATOM 1792 N N . PHE A 1 230 ? 6.430 13.914 -4.380 1.00 97.31 230 PHE A N 1
ATOM 1793 C CA . PHE A 1 230 ? 5.020 13.556 -4.369 1.00 97.31 230 PHE A CA 1
ATOM 1794 C C . PHE A 1 230 ? 4.162 14.698 -3.825 1.00 97.31 230 PHE A C 1
ATOM 1796 O O . PHE A 1 230 ? 3.104 14.997 -4.375 1.00 97.31 230 PHE A O 1
ATOM 1803 N N . LEU A 1 231 ? 4.666 15.435 -2.827 1.00 95.81 231 LEU A N 1
ATOM 1804 C CA . LEU A 1 231 ? 4.007 16.642 -2.324 1.00 95.81 231 LEU A CA 1
ATOM 1805 C C . LEU A 1 231 ? 3.782 17.677 -3.435 1.00 95.81 231 LEU A C 1
ATOM 1807 O O . LEU A 1 231 ? 2.706 18.272 -3.517 1.00 95.81 231 LEU A O 1
ATOM 1811 N N . LYS A 1 232 ? 4.783 17.904 -4.296 1.00 96.50 232 LYS A N 1
ATOM 1812 C CA . LYS A 1 232 ? 4.640 18.820 -5.431 1.00 96.50 232 LYS A CA 1
ATOM 1813 C C . LYS A 1 232 ? 3.612 18.297 -6.430 1.00 96.50 232 LYS A C 1
ATOM 1815 O O . LYS A 1 232 ? 2.800 19.080 -6.901 1.00 96.50 232 LYS A O 1
ATOM 1820 N N . ILE A 1 233 ? 3.607 16.997 -6.710 1.00 97.31 233 ILE A N 1
ATOM 1821 C CA . ILE A 1 233 ? 2.633 16.381 -7.621 1.00 97.31 233 ILE A CA 1
ATOM 1822 C C . ILE A 1 233 ? 1.203 16.560 -7.100 1.00 97.31 233 ILE A C 1
ATOM 1824 O O . ILE A 1 233 ? 0.333 16.998 -7.848 1.00 97.31 233 ILE A O 1
ATOM 1828 N N . VAL A 1 234 ? 0.968 16.292 -5.812 1.00 95.56 234 VAL A N 1
ATOM 1829 C CA . VAL A 1 234 ? -0.343 16.474 -5.167 1.00 95.56 234 VAL A CA 1
ATOM 1830 C C . VAL A 1 234 ? -0.791 17.936 -5.221 1.00 95.56 234 VAL A C 1
ATOM 1832 O O . VAL A 1 234 ? -1.957 18.205 -5.514 1.00 95.56 234 VAL A O 1
ATOM 1835 N N . LYS A 1 235 ? 0.123 18.884 -4.963 1.00 95.62 235 LYS A N 1
ATOM 1836 C CA . LYS A 1 235 ? -0.158 20.325 -5.059 1.00 95.62 235 LYS A CA 1
ATOM 1837 C C . LYS A 1 235 ? -0.499 20.742 -6.488 1.00 95.62 235 LYS A C 1
ATOM 1839 O O . LYS A 1 235 ? -1.530 21.376 -6.685 1.00 95.62 235 LYS A O 1
ATOM 1844 N N . ASP A 1 236 ? 0.323 20.350 -7.461 1.00 96.75 236 ASP A N 1
ATOM 1845 C CA . ASP A 1 236 ? 0.129 20.669 -8.880 1.00 96.75 236 ASP A CA 1
ATOM 1846 C C . ASP A 1 236 ? -1.209 20.082 -9.404 1.00 96.75 236 ASP A C 1
ATOM 1848 O O . ASP A 1 236 ? -1.862 20.698 -10.240 1.00 96.75 236 ASP A O 1
ATOM 1852 N N . ALA A 1 237 ? -1.655 18.928 -8.885 1.00 96.25 237 ALA A N 1
ATOM 1853 C CA . ALA A 1 237 ? -2.933 18.294 -9.243 1.00 96.25 237 ALA A CA 1
ATOM 1854 C C . ALA A 1 237 ? -4.164 18.858 -8.497 1.00 96.25 237 ALA A C 1
ATOM 1856 O O . ALA A 1 237 ? -5.304 18.557 -8.857 1.00 96.25 237 ALA A O 1
ATOM 1857 N N . GLY A 1 238 ? -3.969 19.652 -7.438 1.00 93.75 238 GLY A N 1
ATOM 1858 C CA . GLY A 1 238 ? -5.059 20.156 -6.596 1.00 93.75 238 GLY A CA 1
ATOM 1859 C C . GLY A 1 238 ? -5.695 19.099 -5.679 1.00 93.75 238 GLY A C 1
ATOM 1860 O O . GLY A 1 238 ? -6.877 19.214 -5.349 1.00 93.75 238 GLY A O 1
ATOM 1861 N N . GLY A 1 239 ? -4.934 18.072 -5.279 1.00 88.00 239 GLY A N 1
ATOM 1862 C CA . GLY A 1 239 ? -5.350 17.029 -4.331 1.00 88.00 239 GLY A CA 1
ATOM 1863 C C . GLY A 1 239 ? -5.038 15.600 -4.789 1.00 88.00 239 GLY A C 1
ATOM 1864 O O . GLY A 1 239 ? -4.970 15.319 -5.981 1.00 88.00 239 GLY A O 1
ATOM 1865 N N . ILE A 1 240 ? -4.883 14.672 -3.834 1.00 87.25 240 ILE A N 1
ATOM 1866 C CA . ILE A 1 240 ? -4.441 13.287 -4.102 1.00 87.25 240 ILE A CA 1
ATOM 1867 C C . ILE A 1 240 ? -5.385 12.507 -5.031 1.00 87.25 240 ILE A C 1
ATOM 1869 O O . ILE A 1 240 ? -4.932 11.733 -5.861 1.00 87.25 240 ILE A O 1
ATOM 1873 N N . HIS A 1 241 ? -6.692 12.766 -4.961 1.00 85.25 241 HIS A N 1
ATOM 1874 C CA . HIS A 1 241 ? -7.708 12.115 -5.798 1.00 85.25 241 HIS A CA 1
ATOM 1875 C C . HIS A 1 241 ? -7.661 12.545 -7.276 1.00 85.25 241 HIS A C 1
ATOM 1877 O O . HIS A 1 241 ? -8.329 11.938 -8.107 1.00 85.25 241 HIS A O 1
ATOM 1883 N N . LYS A 1 242 ? -6.901 13.601 -7.601 1.00 91.50 242 LYS A N 1
ATOM 1884 C CA . LYS A 1 242 ? -6.675 14.100 -8.968 1.00 91.50 242 LYS A CA 1
ATOM 1885 C C . LYS A 1 242 ? -5.277 13.779 -9.484 1.00 91.50 242 LYS A C 1
ATOM 1887 O O . LYS A 1 242 ? -4.949 14.133 -10.613 1.00 91.50 242 LYS A O 1
ATOM 1892 N N . VAL A 1 243 ? -4.436 13.174 -8.646 1.00 93.75 243 VAL A N 1
ATOM 1893 C CA . VAL A 1 243 ? -3.086 12.791 -9.042 1.00 93.75 243 VAL A CA 1
ATOM 1894 C C . VAL A 1 243 ? -3.185 11.711 -10.107 1.00 93.75 243 VAL A C 1
ATOM 1896 O O . VAL A 1 243 ? -3.909 10.729 -9.954 1.00 93.75 243 VAL A O 1
ATOM 1899 N N . ASP A 1 244 ? -2.447 11.916 -11.192 1.00 95.12 244 ASP A N 1
ATOM 1900 C CA . ASP A 1 244 ? -2.311 10.922 -12.243 1.00 95.12 244 ASP A CA 1
ATOM 1901 C C . ASP A 1 244 ? -1.732 9.627 -11.660 1.00 95.12 244 ASP A C 1
ATOM 1903 O O . ASP A 1 244 ? -0.768 9.656 -10.889 1.00 95.12 244 ASP A O 1
ATOM 1907 N N . ILE A 1 245 ? -2.302 8.493 -12.066 1.00 94.94 245 ILE A N 1
ATOM 1908 C CA . ILE A 1 245 ? -1.860 7.163 -11.655 1.00 94.94 245 ILE A CA 1
ATOM 1909 C C . ILE A 1 245 ? -0.355 6.953 -11.871 1.00 94.94 245 ILE A C 1
ATOM 1911 O O . ILE A 1 245 ? 0.293 6.237 -11.111 1.00 94.94 245 ILE A O 1
ATOM 1915 N N . GLU A 1 246 ? 0.223 7.631 -12.863 1.00 95.94 246 GLU A N 1
ATOM 1916 C CA . GLU A 1 246 ? 1.643 7.582 -13.174 1.00 95.94 246 GLU A CA 1
ATOM 1917 C C . GLU A 1 246 ? 2.542 8.022 -12.003 1.00 95.94 246 GLU A C 1
ATOM 1919 O O . GLU A 1 246 ? 3.693 7.597 -11.907 1.00 95.94 246 GLU A O 1
ATOM 1924 N N . ALA A 1 247 ? 2.022 8.846 -11.088 1.00 97.06 247 ALA A N 1
ATOM 1925 C CA . ALA A 1 247 ? 2.746 9.294 -9.905 1.00 97.06 247 ALA A CA 1
ATOM 1926 C C . ALA A 1 247 ? 2.891 8.218 -8.819 1.00 97.06 247 ALA A C 1
ATOM 1928 O O . ALA A 1 247 ? 3.728 8.370 -7.926 1.00 97.06 247 ALA A O 1
ATOM 1929 N N . PHE A 1 248 ? 2.087 7.158 -8.876 1.00 97.00 248 PHE A N 1
ATOM 1930 C CA . PHE A 1 248 ? 2.220 5.997 -8.008 1.00 97.00 248 PHE A CA 1
ATOM 1931 C C . PHE A 1 248 ? 3.146 5.007 -8.711 1.00 97.00 248 PHE A C 1
ATOM 1933 O O . PHE A 1 248 ? 2.739 4.278 -9.613 1.00 97.00 248 PHE A O 1
ATOM 1940 N N . SER A 1 249 ? 4.423 5.042 -8.360 1.00 97.88 249 SER A N 1
ATOM 1941 C CA . SER A 1 249 ? 5.489 4.262 -8.991 1.00 97.88 249 SER A CA 1
ATOM 1942 C C . SER A 1 249 ? 6.484 3.781 -7.938 1.00 97.88 249 SER A C 1
ATOM 1944 O O . SER A 1 249 ? 6.474 4.261 -6.803 1.00 97.88 249 SER A O 1
ATOM 1946 N N . VAL A 1 250 ? 7.336 2.829 -8.313 1.00 98.62 250 VAL A N 1
ATOM 1947 C CA . VAL A 1 250 ? 8.380 2.260 -7.439 1.00 98.62 250 VAL A CA 1
ATOM 1948 C C . VAL A 1 250 ? 9.771 2.569 -7.982 1.00 98.62 250 VAL A C 1
ATOM 1950 O O . VAL A 1 250 ? 9.906 2.912 -9.157 1.00 98.62 250 VAL A O 1
ATOM 1953 N N . ALA A 1 251 ? 10.807 2.488 -7.148 1.00 98.50 251 ALA A N 1
ATOM 1954 C CA . ALA A 1 251 ? 12.162 2.852 -7.574 1.00 98.50 251 ALA A CA 1
ATOM 1955 C C . ALA A 1 251 ? 12.807 1.781 -8.462 1.00 98.50 251 ALA A C 1
ATOM 1957 O O . ALA A 1 251 ? 13.528 2.121 -9.396 1.00 98.50 251 ALA A O 1
ATOM 1958 N N . GLY A 1 252 ? 12.494 0.510 -8.213 1.00 98.50 252 GLY A N 1
ATOM 1959 C CA . GLY A 1 252 ? 12.929 -0.612 -9.032 1.00 98.50 252 GLY A CA 1
ATOM 1960 C C . GLY A 1 252 ? 11.919 -1.755 -9.030 1.00 98.50 252 GLY A C 1
ATOM 1961 O O . GLY A 1 252 ? 11.171 -1.961 -8.069 1.00 98.50 252 GLY A O 1
ATOM 1962 N N . LEU A 1 253 ? 11.882 -2.487 -10.141 1.00 98.69 253 LEU A N 1
ATOM 1963 C CA . LEU A 1 253 ? 11.015 -3.639 -10.353 1.00 98.69 253 LEU A CA 1
ATOM 1964 C C . LEU A 1 253 ? 11.828 -4.788 -10.950 1.00 98.69 253 LEU A C 1
ATOM 1966 O O . LEU A 1 253 ? 12.406 -4.660 -12.024 1.00 98.69 253 LEU A O 1
ATOM 1970 N N . SER A 1 254 ? 11.837 -5.931 -10.277 1.00 98.25 254 SER A N 1
ATOM 1971 C CA . SER A 1 254 ? 12.395 -7.181 -10.786 1.00 98.25 254 SER A CA 1
ATOM 1972 C C . SER A 1 254 ? 11.289 -8.202 -11.007 1.00 98.25 254 SER A C 1
ATOM 1974 O O . SER A 1 254 ? 10.353 -8.301 -10.216 1.00 98.25 254 SER A O 1
ATOM 1976 N N . MET A 1 255 ? 11.409 -8.978 -12.074 1.00 96.75 255 MET A N 1
ATOM 1977 C CA . MET A 1 255 ? 10.503 -10.073 -12.399 1.00 96.75 255 MET A CA 1
ATOM 1978 C C . MET A 1 255 ? 11.298 -11.364 -12.447 1.00 96.75 255 MET A C 1
ATOM 1980 O O . MET A 1 255 ? 12.307 -11.431 -13.151 1.00 96.75 255 MET A O 1
ATOM 1984 N N . VAL A 1 256 ? 10.836 -12.370 -11.717 1.00 96.06 256 VAL A N 1
ATOM 1985 C CA . VAL A 1 256 ? 11.390 -13.721 -11.746 1.00 96.06 256 VAL A CA 1
ATOM 1986 C C . VAL A 1 256 ? 10.386 -14.608 -12.462 1.00 96.06 256 VAL A C 1
ATOM 1988 O O . VAL A 1 256 ? 9.298 -14.875 -11.946 1.00 96.06 256 VAL A O 1
ATOM 1991 N N . ASP A 1 257 ? 10.737 -15.023 -13.672 1.00 91.00 257 ASP A N 1
ATOM 1992 C CA . ASP A 1 257 ? 9.884 -15.887 -14.476 1.00 91.00 257 ASP A CA 1
ATOM 1993 C C . ASP A 1 257 ? 9.908 -17.320 -13.925 1.00 91.00 257 ASP A C 1
ATOM 1995 O O . ASP A 1 257 ? 10.967 -17.944 -13.817 1.00 91.00 257 ASP A O 1
ATOM 1999 N N . ALA A 1 258 ? 8.735 -17.836 -13.561 1.00 83.56 258 ALA A N 1
ATOM 2000 C CA . ALA A 1 258 ? 8.584 -19.120 -12.885 1.00 83.56 258 ALA A CA 1
ATOM 2001 C C . ALA A 1 258 ? 8.946 -20.328 -13.767 1.00 83.56 258 ALA A C 1
ATOM 2003 O O . ALA A 1 258 ? 9.285 -21.380 -13.231 1.00 83.56 258 ALA A O 1
ATOM 2004 N N . ASP A 1 259 ? 8.870 -20.195 -15.095 1.00 80.31 259 ASP A N 1
ATOM 2005 C CA . ASP A 1 259 ? 9.124 -21.303 -16.021 1.00 80.31 259 ASP A CA 1
ATOM 2006 C C . ASP A 1 259 ? 10.593 -21.353 -16.464 1.00 80.31 259 ASP A C 1
ATOM 2008 O O . ASP A 1 259 ? 11.139 -22.428 -16.704 1.00 80.31 259 ASP A O 1
ATOM 2012 N N . SER A 1 260 ? 11.236 -20.191 -16.595 1.00 8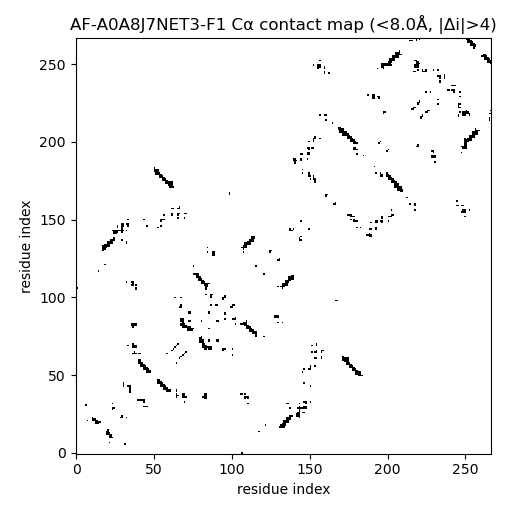0.69 260 SER A N 1
ATOM 2013 C CA . SER A 1 260 ? 12.593 -20.076 -17.141 1.00 80.69 260 SER A CA 1
ATOM 2014 C C . SER A 1 260 ? 13.667 -19.724 -16.112 1.00 80.69 260 SER A C 1
ATOM 2016 O O . SER A 1 260 ? 14.847 -19.736 -16.457 1.00 80.69 260 SER A O 1
ATOM 2018 N N . CYS A 1 261 ? 13.283 -19.388 -14.875 1.00 78.62 261 CYS A N 1
ATOM 2019 C CA . CYS A 1 261 ? 14.166 -18.840 -13.836 1.00 78.62 261 CYS A CA 1
ATOM 2020 C C . CYS A 1 261 ? 14.935 -17.577 -14.274 1.00 78.62 261 CYS A C 1
ATOM 2022 O O . CYS A 1 261 ? 15.902 -17.175 -13.624 1.00 78.62 261 CYS A O 1
ATOM 2024 N N . ASN A 1 262 ? 14.516 -16.936 -15.371 1.00 88.19 262 ASN A N 1
ATOM 2025 C CA . ASN A 1 262 ? 15.114 -15.697 -15.838 1.00 88.19 262 ASN A CA 1
ATOM 2026 C C . ASN A 1 262 ? 14.695 -14.544 -14.931 1.00 88.19 262 ASN A C 1
ATOM 2028 O O . ASN A 1 262 ? 13.523 -14.403 -14.575 1.00 88.19 262 ASN A O 1
ATOM 2032 N N . ILE A 1 263 ? 15.662 -13.686 -14.612 1.00 91.25 263 ILE A N 1
ATOM 2033 C CA . ILE A 1 263 ? 15.431 -12.468 -13.843 1.00 91.25 263 ILE A CA 1
ATOM 2034 C C . ILE A 1 263 ? 15.522 -11.282 -14.793 1.00 91.25 263 ILE A C 1
ATOM 2036 O O . ILE A 1 263 ? 16.569 -11.023 -15.383 1.00 91.25 263 ILE A O 1
ATOM 2040 N N . THR A 1 264 ? 14.426 -10.541 -14.919 1.00 92.81 264 THR A N 1
ATOM 2041 C CA . THR A 1 264 ? 14.411 -9.252 -15.616 1.00 92.81 264 THR A CA 1
ATOM 2042 C C . THR A 1 264 ? 14.414 -8.141 -14.583 1.00 92.81 264 THR A C 1
ATOM 2044 O O . THR A 1 264 ? 13.532 -8.098 -13.730 1.00 92.81 264 THR A O 1
ATOM 2047 N N . VAL A 1 265 ? 15.384 -7.233 -14.666 1.00 94.38 265 VAL A N 1
ATOM 2048 C CA . VAL A 1 265 ? 15.495 -6.085 -13.758 1.00 94.38 265 VAL A CA 1
ATOM 2049 C C . VAL A 1 265 ? 15.192 -4.806 -14.524 1.00 94.38 265 VAL A C 1
ATOM 2051 O O . VAL A 1 265 ? 15.868 -4.474 -15.496 1.00 94.38 265 VAL A O 1
ATOM 2054 N N . ILE A 1 266 ? 14.197 -4.070 -14.050 1.00 92.62 266 ILE A N 1
ATOM 2055 C CA . ILE A 1 266 ? 13.821 -2.746 -14.524 1.00 92.62 266 ILE A CA 1
ATOM 2056 C C . ILE A 1 266 ? 14.216 -1.772 -13.420 1.00 92.62 266 ILE A C 1
ATOM 2058 O O . ILE A 1 266 ? 13.609 -1.728 -12.351 1.00 92.62 266 ILE A O 1
ATOM 2062 N N . LYS A 1 267 ? 15.271 -1.011 -13.681 1.00 80.38 267 LYS A N 1
ATOM 2063 C CA . LYS A 1 267 ? 15.634 0.146 -12.863 1.00 80.38 267 LYS A CA 1
ATOM 2064 C C . LYS A 1 267 ? 15.107 1.395 -13.508 1.00 80.38 267 LYS A C 1
ATOM 2066 O O . LYS A 1 267 ? 14.803 1.338 -14.723 1.00 80.38 267 LYS A O 1
#

Sequence (267 aa):
MSELGELLKDYKKEGTRDFPLYKLDDLKGGKIFAEASMGFLGHVDYYVSGNEITVKTSIKEPVLSALGMQLAGWSFGKAMISGPIRLIARKPKFIFDKLRLENPGLPPIACIEGPFESNILVKDLKMNGIQNAIILSIGENSKPQYINIPARACEIALFRILHLFDLNDFRIDKASSVCRSRLDFVGGTSSNLNDSLRYNSEVVLEGKFPKDKNLSPIVTKNTKYANKSFLKIVKDAGGIHKVDIEAFSVAGLSMVDADSCNITVIK

Nearest PDB structures (foldseek):
  4gvq-assembly1_C  TM=8.934E-01  e=4.623E-21  Archaeoglobus fulgidus DSM 4304
  4gvs-assembly1_C  TM=8.657E-01  e=7.486E-22  Archaeoglobus fulgidus DSM 4304
  4fio-assembly1_C  TM=8.658E-01  e=9.453E-21  Methanobrevibacter ruminantium M1
  1qlm-assembly1_A  TM=8.650E-01  e=1.490E-20  Methanopyrus kandleri
  2ae8-assembly1_B  TM=3.058E-01  e=4.149E+00  Staphylococcus aureus subsp. aureus N315

Radius of gyration: 17.69 Å; Cα contacts (8 Å, |Δi|>4): 590; chains: 1; bounding box: 45×42×50 Å

Mean predicted aligned error: 3.37 Å

Foldseek 3Di:
DVVLCVLQVVFDWDDDPQETETEQFAQSLLQSLQCQQLLVQKHWDWDDDPFKIKIKMKGQQLLCRQVVFLDQQDDDPPKTKGGLLCLQLVGPVVSCVLVVDHRPPRAAEIRIEEDDDRVVVVVVSVVSVRRGYYYYYYYPPGNSCSHNLQNNLSSLLLVVCVVQHRCVQWDFRMKMKMFMAGNDDDPPSNQRSLVRFQAGMEMETEGADDPPDDSLLQHLCNAPCVPPRSVVQQVVQVHPVRRDSSSSHGNWYWYQYPPPRDIDIHD

Secondary structure (DSSP, 8-state):
-HHHHHHTTTSPEEE-SSSEEEE--SHHHHHHHHHHHTTTSEEEEEEEETTEEEEEEEESSHIIIIIIIIS--EEETTEEEESTHHHHHTSSHHHHHHH-----S---EEEEES---HHHHHHHHHHTT-S--EEEEE-TT-TTHHHHTGGGHHHHHHHHHHHHS-GGG-EEEEEEEEEEEES---S-HHHHHHHHHHHHEEEEEEEE--TT---GGGBGGGSTTTTS-HHHHHHHHTSGGGS-GGGS-BSEEEEEETTT--EEEE-

Solvent-accessible surface area (backbone atoms only — not comparable to full-atom values): 13768 Å² total; per-residue (Å²): 111,72,67,61,50,63,75,44,67,89,40,64,76,45,80,46,92,51,40,34,29,32,61,36,72,37,58,72,36,7,40,53,47,39,20,44,11,16,61,62,49,28,52,65,50,76,49,76,56,96,61,34,36,40,28,35,29,41,26,61,46,34,62,56,22,21,66,46,9,36,39,70,47,32,79,51,90,78,16,32,36,17,1,37,38,27,46,72,51,39,43,46,53,70,57,38,67,76,66,65,64,74,68,92,76,70,73,42,26,37,29,32,43,40,66,80,56,70,71,61,50,53,52,52,41,42,75,44,72,42,83,52,33,44,33,40,35,34,58,73,79,36,51,17,46,78,36,35,53,34,56,36,46,47,35,38,53,52,52,41,43,52,74,76,44,69,52,85,70,43,46,62,55,30,30,29,29,43,20,42,41,72,72,76,67,84,65,63,38,66,33,56,38,49,36,19,24,26,69,38,17,42,30,40,39,31,24,48,73,60,88,88,63,82,67,58,61,42,17,22,79,61,29,100,51,51,90,58,55,43,55,55,50,25,58,79,43,74,36,72,95,57,43,60,71,71,73,54,24,28,31,24,42,32,39,37,31,70,89,75,73,46,74,48,77,40,109

pLDDT: mean 95.19, std 4.96, range [57.31, 98.88]